Protein 9LPB (pdb70)

Secondary structure (DSSP, 8-state):
---S--TTEEEEEPPPSS--SPP--TTHHHHHHHHHHHHHHHSGGG-SSHHHHHHHHHT-HHHHHHHHSTTS-HHHHHHHHHHHHHHHHHHHHH--HHHHHH-HHHHHHHHHHHHHHHTT---GGGHHHHHHHHHHHHHHHTT--HHHHHHHHHHHHHHHHHHHHHHHHHTT-PPPPHHHHHHHHHHHT-HHHHHHHHHHHHT---HHHHHH-HHHHHHHHHHHHHHHHHHHHHHHHHHHTTT----HHHHHHHTT---HHHHHHHHHHHHHHHHHHHHHHHHHHHHSGGGG-HHHHHHHHHHHHHHHHHHHHHHH-HHHH-TT----S--SEEEEE-SS-EEE----GGG---

Solvent-accessible surface area: 15850 Å² total; per-residue (Å²): 110,111,62,2,24,86,88,39,28,40,9,37,4,24,56,1,57,145,3,23,130,13,128,104,17,125,10,2,87,136,3,85,153,52,1,66,95,39,1,82,77,36,0,90,83,17,11,83,72,105,70,63,1,54,43,9,24,128,42,7,2,5,25,31,0,0,21,0,5,3,41,7,64,50,108,66,0,37,21,0,0,32,1,15,7,5,45,17,0,28,52,79,44,31,38,72,90,62,124,13,15,164,55,106,111,18,25,128,102,23,72,91,70,25,51,62,8,47,43,110,156,14,118,49,134,12,104,54,10,5,75,3,13,23,80,3,31,156,63,0,109,118,54,6,56,84,64,0,11,88,50,0,52,64,35,14,110,70,50,21,54,3,45,60,43,20,26,83,27,51,68,100,48,100,34,6,58,37,110,56,0,28,163,14,25,58,44,7,31,5,4,4,4,10,8,9,0,2,2,2,1,41,46,23,53,0,33,148,17,26,106,181,30,34,61,0,123,81,0,26,36,7,0,3,25,0,4,0,1,0,16,0,9,15,0,2,12,25,47,10,54,131,104,10,19,8,0,0,0,0,0,0,55,45,47,77,65,48,129,19,16,70,0,0,55,96,0,34,88,35,0,27,28,43,18,64,64,0,34,39,2,57,150,128,10,48,95,42,138,13,15,79,80,81,39,2,114,38,3,0,39,4,0,37,14,0,0,2,0,4,0,13,7,0,1,51,3,13,86,17,2,6,158,63,34,132,32,85,101,29,104,38,2,7,3,15,5,44,66,101,101,15,59,14,20,108,110,57,126,214,36,29,102,166

Foldseek 3Di:
DPFLDDAFDKAWFDFQPPQPPFAFAPCLVVLLVVLLVVCVVQVVLQDDDPVRSVLLSQQPQLRLLRQLQNQFDSVLSSLVSNVSSLVSSCCVRQPDLVCCLQPVVSVVVSLVQVVCQLVLNDDDPCNSSNVVVVVSVVVNCVLQDPLLVVQLNVLVVLLVVLVVVLSVCSSVPDQDAQVVLCVSLLRNVSCSNVLSSSCSRNSHDCNVVVVVDVLLVVLLVLLSVLLSLLLLLQQVLVCSLVVRRSGQLSNCCVVVPDDNNRSSVVSSVVSSVSVVVNVVSVVVCCPDPCVVPPSVVVSSVSSSSNSSSSNNSSQAGCSRAARPDGHPPQSITMWRRHSGGIDRDNHDPVPPVD

Structure (mmCIF, N/CA/C/O backbone):
data_9LPB
#
_entry.id   9LPB
#
_cell.length_a   83.815
_cell.length_b   83.815
_cell.length_c   163.673
_cell.angle_alpha   90.00
_cell.angle_beta   90.00
_cell.angle_gamma   90.00
#
_symmetry.space_group_name_H-M   'P 43 21 2'
#
loop_
_entity.id
_entity.type
_entity.pdbx_description
1 polymer 'Terpene synthase'
2 water water
#
loop_
_atom_site.group_PDB
_atom_site.id
_atom_site.type_symbol
_atom_site.label_atom_id
_atom_site.label_alt_id
_atom_site.label_comp_id
_atom_site.label_asym_id
_atom_site.label_entity_id
_atom_site.label_seq_id
_atom_site.pdbx_PDB_ins_code
_atom_site.Cartn_x
_atom_site.Cartn_y
_atom_site.Cartn_z
_atom_site.occupancy
_atom_site.B_iso_or_equiv
_atom_site.auth_seq_id
_atom_site.auth_comp_id
_atom_site.auth_asym_id
_atom_site.auth_atom_id
_atom_site.pdbx_PDB_model_num
ATOM 1 N N . ILE A 1 16 ? -33.405 -20.015 -31.428 1.00 109.45 10 ILE A N 1
ATOM 2 C CA . ILE A 1 16 ? -32.841 -19.934 -30.086 1.00 109.87 10 ILE A CA 1
ATOM 3 C C . ILE A 1 16 ? -32.913 -18.499 -29.555 1.00 112.90 10 ILE A C 1
ATOM 4 O O . ILE A 1 16 ? -32.049 -17.681 -29.902 1.00 106.47 10 ILE A O 1
ATOM 9 N N . PRO A 1 17 ? -33.935 -18.184 -28.741 1.00 116.24 11 PRO A N 1
ATOM 10 C CA . PRO A 1 17 ? -33.915 -16.918 -27.991 1.00 105.80 11 PRO A CA 1
ATOM 11 C C . PRO A 1 17 ? -32.652 -16.820 -27.146 1.00 98.74 11 PRO A C 1
ATOM 12 O O . PRO A 1 17 ? -32.119 -17.824 -26.666 1.00 99.27 11 PRO A O 1
ATOM 16 N N . ALA A 1 18 ? -32.162 -15.596 -26.982 1.00 93.85 12 ALA A N 1
ATOM 17 C CA . ALA A 1 18 ? -30.860 -15.402 -26.362 1.00 82.15 12 ALA A CA 1
ATOM 18 C C . ALA A 1 18 ? -30.877 -15.858 -24.907 1.00 78.47 12 ALA A C 1
ATOM 19 O O . ALA A 1 18 ? -31.844 -15.625 -24.174 1.00 77.73 12 ALA A O 1
ATOM 21 N N . ALA A 1 19 ? -29.800 -16.535 -24.501 1.00 69.02 13 ALA A N 1
ATOM 22 C CA . ALA A 1 19 ? -29.628 -16.871 -23.092 1.00 65.59 13 ALA A CA 1
ATOM 23 C C . ALA A 1 19 ? -29.294 -15.635 -22.260 1.00 55.59 13 ALA A C 1
ATOM 24 O O . ALA A 1 19 ? -29.589 -15.603 -21.057 1.00 53.92 13 ALA A O 1
ATOM 26 N N . TYR A 1 20 ? -28.685 -14.618 -22.876 1.00 49.70 14 TYR A N 1
ATOM 27 C CA . TYR A 1 20 ? -28.443 -13.325 -22.246 1.00 46.68 14 TYR A CA 1
ATOM 28 C C . TYR A 1 20 ? -28.283 -12.263 -23.325 1.00 45.31 14 TYR A C 1
ATOM 29 O O . TYR A 1 20 ? -28.086 -12.567 -24.504 1.00 53.28 14 TYR A O 1
ATOM 38 N N . THR A 1 21 ? -28.340 -11.007 -22.879 1.00 49.92 15 THR A N 1
ATOM 39 C CA . THR A 1 21 ? -28.210 -9.789 -23.661 1.00 48.49 15 THR A CA 1
ATOM 40 C C . THR A 1 21 ? -26.991 -9.024 -23.187 1.00 53.34 15 THR A C 1
ATOM 41 O O . THR A 1 21 ? -26.788 -8.902 -21.971 1.00 52.99 15 THR A O 1
ATOM 45 N N . PRO A 1 22 ? -26.158 -8.513 -24.099 1.00 52.09 16 PRO A N 1
ATOM 46 C CA . PRO A 1 22 ? -24.949 -7.788 -23.686 1.00 44.21 16 PRO A CA 1
ATOM 47 C C . PRO A 1 22 ? -25.266 -6.683 -22.691 1.00 52.30 16 PRO A C 1
ATOM 48 O O . PRO A 1 22 ? -26.182 -5.884 -22.892 1.00 55.85 16 PRO A O 1
ATOM 52 N N . GLY A 1 23 ? -24.487 -6.628 -21.612 1.00 40.88 17 GLY A N 1
ATOM 53 C CA . GLY A 1 23 ? -24.762 -5.728 -20.520 1.00 41.91 17 GLY A CA 1
ATOM 54 C C . GLY A 1 23 ? -25.643 -6.307 -19.424 1.00 35.67 17 GLY A C 1
ATOM 55 O O . GLY A 1 23 ? -25.855 -5.632 -18.419 1.00 42.95 17 GLY A O 1
ATOM 56 N N . SER A 1 24 ? -26.176 -7.517 -19.600 1.00 43.52 18 SER A N 1
ATOM 57 C CA . SER A 1 24 ? -26.890 -8.179 -18.514 1.00 46.35 18 SER A CA 1
ATOM 58 C C . SER A 1 24 ? -25.981 -8.273 -17.294 1.00 48.02 18 SER A C 1
ATOM 59 O O . SER A 1 24 ? -24.755 -8.345 -17.419 1.00 40.72 18 SER A O 1
ATOM 62 N N . THR A 1 25 ? -26.580 -8.262 -16.106 1.00 40.82 19 THR A N 1
ATOM 63 C CA . THR A 1 25 ? -25.835 -8.445 -14.871 1.00 40.15 19 THR A CA 1
ATOM 64 C C . THR A 1 25 ? -26.477 -9.536 -14.021 1.00 41.38 19 THR A C 1
ATOM 65 O O . THR A 1 25 ? -27.649 -9.889 -14.189 1.00 35.97 19 THR A O 1
ATOM 69 N N . PHE A 1 26 ? -25.667 -10.084 -13.120 1.00 37.51 20 PHE A N 1
ATOM 70 C CA . PHE A 1 26 ? -26.136 -11.004 -12.087 1.00 35.22 20 PHE A CA 1
ATOM 71 C C . PHE A 1 26 ? -25.091 -11.033 -10.988 1.00 32.68 20 PHE A C 1
ATOM 72 O O . PHE A 1 26 ? -23.920 -10.694 -11.202 1.00 33.11 20 PHE A O 1
ATOM 80 N N . TYR A 1 27 ? -25.523 -11.443 -9.802 1.00 29.19 21 TYR A N 1
ATOM 81 C CA . TYR A 1 27 ? -24.606 -11.595 -8.685 1.00 29.88 21 TYR A CA 1
ATOM 82 C C . TYR A 1 27 ? -23.966 -12.979 -8.762 1.00 31.75 21 TYR A C 1
ATOM 83 O O . TYR A 1 27 ? -24.671 -13.997 -8.744 1.00 28.09 21 TYR A O 1
ATOM 92 N N . LEU A 1 28 ? -22.636 -13.023 -8.862 1.00 27.61 22 LEU A N 1
ATOM 93 C CA . LEU A 1 28 ? -21.928 -14.302 -8.757 1.00 28.87 22 LEU A CA 1
ATOM 94 C C . LEU A 1 28 ? -21.530 -14.564 -7.311 1.00 30.08 22 LEU A C 1
ATOM 95 O O . LEU A 1 28 ? -20.783 -13.761 -6.734 1.00 28.55 22 LEU A O 1
ATOM 100 N N . PRO A 1 29 ? -21.987 -15.665 -6.679 1.00 29.63 23 PRO A N 1
ATOM 101 C CA . PRO A 1 29 ? -21.531 -15.969 -5.316 1.00 28.06 23 PRO A CA 1
ATOM 102 C C . PRO A 1 29 ? -20.237 -16.785 -5.395 1.00 27.71 23 PRO A C 1
ATOM 103 O O . PRO A 1 29 ? -19.956 -17.429 -6.403 1.00 29.87 23 PRO A O 1
ATOM 107 N N . GLU A 1 30 ? -19.445 -16.715 -4.322 1.00 28.73 24 GLU A N 1
ATOM 108 C CA . GLU A 1 30 ? -18.232 -17.532 -4.225 1.00 27.83 24 GLU A CA 1
ATOM 109 C C . GLU A 1 30 ? -18.590 -18.874 -3.592 1.00 28.39 24 GLU A C 1
ATOM 110 O O . GLU A 1 30 ? -19.136 -18.923 -2.477 1.00 30.44 24 GLU A O 1
ATOM 116 N N . PHE A 1 31 ? -18.314 -19.960 -4.311 1.00 27.86 25 PHE A N 1
ATOM 117 C CA . PHE A 1 31 ? -18.448 -21.282 -3.713 1.00 25.69 25 PHE A CA 1
ATOM 118 C C . PHE A 1 31 ? -17.553 -21.394 -2.497 1.00 28.27 25 PHE A C 1
ATOM 119 O O . PHE A 1 31 ? -16.345 -21.112 -2.591 1.00 30.64 25 PHE A O 1
ATOM 127 N N . PRO A 1 32 ? -18.051 -21.874 -1.363 1.00 28.05 26 PRO A N 1
ATOM 128 C CA . PRO A 1 32 ? -17.205 -22.014 -0.178 1.00 26.48 26 PRO A CA 1
ATOM 129 C C . PRO A 1 32 ? -16.232 -23.185 -0.290 1.00 29.25 26 PRO A C 1
ATOM 130 O O . PRO A 1 32 ? -16.350 -24.043 -1.175 1.00 28.13 26 PRO A O 1
ATOM 134 N N . TYR A 1 33 ? -15.220 -23.143 0.600 1.00 26.48 27 TYR A N 1
ATOM 135 C CA . TYR A 1 33 ? -14.164 -24.141 0.798 1.00 30.46 27 TYR A CA 1
ATOM 136 C C . TYR A 1 33 ? -13.089 -24.144 -0.290 1.00 27.13 27 TYR A C 1
ATOM 137 O O . TYR A 1 33 ? -11.913 -24.377 0.013 1.00 27.05 27 TYR A O 1
ATOM 146 N N . LEU A 1 34 ? -13.485 -23.954 -1.563 1.00 26.94 28 LEU A N 1
ATOM 147 C CA . LEU A 1 34 ? -12.632 -24.385 -2.667 1.00 27.19 28 LEU A CA 1
ATOM 148 C C . LEU A 1 34 ? -11.438 -23.453 -2.868 1.00 30.00 28 LEU A C 1
ATOM 149 O O . LEU A 1 34 ? -10.361 -23.897 -3.297 1.00 29.60 28 LEU A O 1
ATOM 154 N N . LEU A 1 35 ? -11.595 -22.173 -2.548 1.00 29.81 29 LEU A N 1
ATOM 155 C CA . LEU A 1 35 ? -10.575 -21.186 -2.896 1.00 27.30 29 LEU A CA 1
ATOM 156 C C . LEU A 1 35 ? -9.902 -20.625 -1.631 1.00 28.45 29 LEU A C 1
ATOM 157 O O . LEU A 1 35 ? -10.496 -20.620 -0.559 1.00 29.32 29 LEU A O 1
ATOM 162 N N . PRO A 1 36 ? -8.629 -20.196 -1.720 1.00 31.87 30 PRO A N 1
ATOM 163 C CA . PRO A 1 36 ? -7.740 -20.280 -2.877 1.00 28.84 30 PRO A CA 1
ATOM 164 C C . PRO A 1 36 ? -7.339 -2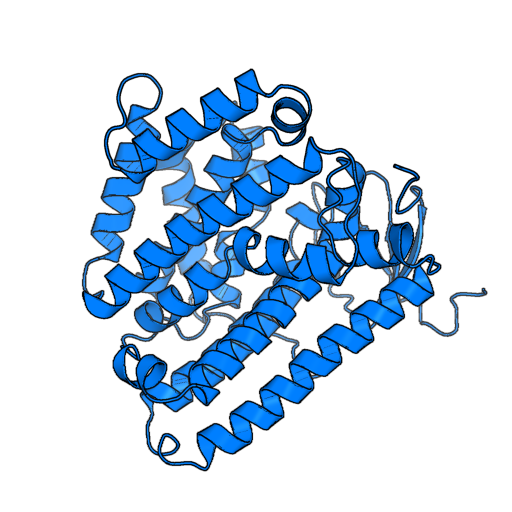1.745 -3.183 1.00 27.95 30 PRO A C 1
ATOM 165 O O . PRO A 1 36 ? -6.941 -22.475 -2.285 1.00 34.46 30 PRO A O 1
ATOM 169 N N . ALA A 1 37 ? -7.394 -22.166 -4.445 1.00 29.27 31 ALA A N 1
ATOM 170 C CA . ALA A 1 37 ? -7.096 -23.553 -4.797 1.00 27.89 31 ALA A CA 1
ATOM 171 C C . ALA A 1 37 ? -5.607 -23.838 -4.674 1.00 31.57 31 ALA A C 1
ATOM 172 O O . ALA A 1 37 ? -4.762 -22.972 -4.925 1.00 28.28 31 ALA A O 1
ATOM 174 N N . ARG A 1 38 ? -5.287 -25.075 -4.304 1.00 26.77 32 ARG A N 1
ATOM 175 C CA . ARG A 1 38 ? -3.891 -25.495 -4.275 1.00 30.62 32 ARG A CA 1
ATOM 176 C C . ARG A 1 38 ? -3.309 -25.553 -5.691 1.00 31.68 32 ARG A C 1
ATOM 177 O O . ARG A 1 38 ? -3.936 -26.069 -6.620 1.00 29.63 32 ARG A O 1
ATOM 185 N N . ARG A 1 39 ? -2.091 -25.036 -5.850 1.00 30.01 33 ARG A N 1
ATOM 186 C CA . ARG A 1 39 ? -1.407 -25.076 -7.168 1.00 35.61 33 ARG A CA 1
ATOM 187 C C . ARG A 1 39 ? -0.078 -25.833 -7.062 1.00 30.05 33 ARG A C 1
ATOM 188 O O . ARG A 1 39 ? 0.540 -25.797 -6.003 1.00 32.14 33 ARG A O 1
ATOM 196 N N . HIS A 1 40 ? 0.342 -26.460 -8.157 1.00 30.54 34 HIS A N 1
ATOM 197 C CA . HIS A 1 40 ? 1.631 -27.190 -8.147 1.00 31.86 34 HIS A CA 1
ATOM 198 C C . HIS A 1 40 ? 2.748 -26.208 -7.804 1.00 31.19 34 HIS A C 1
ATOM 199 O O . HIS A 1 40 ? 2.852 -25.136 -8.396 1.00 30.35 34 HIS A O 1
ATOM 206 N N . PRO A 1 41 ? 3.605 -26.568 -6.835 1.00 32.11 35 PRO A N 1
ATOM 207 C CA . PRO A 1 41 ? 4.682 -25.677 -6.414 1.00 32.92 35 PRO A CA 1
ATOM 208 C C . PRO A 1 41 ? 5.637 -25.300 -7.556 1.00 37.29 35 PRO A C 1
ATOM 209 O O . PRO A 1 41 ? 6.236 -24.263 -7.474 1.00 35.77 35 PRO A O 1
ATOM 213 N N . ALA A 1 42 ? 5.738 -26.141 -8.583 1.00 34.19 36 ALA A N 1
ATOM 214 C CA . ALA A 1 42 ? 6.658 -25.875 -9.682 1.00 35.85 36 ALA A CA 1
ATOM 215 C C . ALA A 1 42 ? 5.943 -25.326 -10.909 1.00 34.80 36 ALA A C 1
ATOM 216 O O . ALA A 1 42 ? 6.483 -25.408 -12.016 1.00 36.54 36 ALA A O 1
ATOM 218 N N . SER A 1 43 ? 4.739 -24.797 -10.719 1.00 33.53 37 SER A N 1
ATOM 219 C CA . SER A 1 43 ? 3.909 -24.309 -11.847 1.00 34.29 37 SER A CA 1
ATOM 220 C C . SER A 1 43 ? 4.678 -23.370 -12.776 1.00 32.86 37 SER A C 1
ATOM 221 O O . SER A 1 43 ? 4.610 -23.573 -13.980 1.00 35.50 37 SER A O 1
ATOM 224 N N . ASP A 1 44 ? 5.378 -22.385 -12.229 1.00 34.89 38 ASP A N 1
ATOM 225 C CA . ASP A 1 44 ? 6.001 -21.386 -13.093 1.00 34.78 38 ASP A CA 1
ATOM 226 C C . ASP A 1 44 ? 7.034 -22.035 -13.994 1.00 38.57 38 ASP A C 1
ATOM 227 O O . ASP A 1 44 ? 7.085 -21.756 -15.197 1.00 39.54 38 ASP A O 1
ATOM 232 N N . ARG A 1 45 ? 7.852 -22.914 -13.416 1.00 37.29 39 ARG A N 1
ATOM 233 C CA . ARG A 1 45 ? 8.885 -23.651 -14.139 1.00 40.82 39 ARG A CA 1
ATOM 234 C C . ARG A 1 45 ? 8.273 -24.584 -15.179 1.00 39.55 39 ARG A C 1
ATOM 235 O O . ARG A 1 45 ? 8.751 -24.675 -16.318 1.00 35.80 39 ARG A O 1
ATOM 243 N N . ILE A 1 46 ? 7.219 -25.305 -14.788 1.00 35.97 40 ILE A N 1
ATOM 244 C CA . ILE A 1 46 ? 6.522 -26.206 -15.701 1.00 37.90 40 ILE A CA 1
ATOM 245 C C . ILE A 1 46 ? 5.936 -25.438 -16.877 1.00 33.88 40 ILE A C 1
ATOM 246 O O . ILE A 1 46 ? 6.045 -25.868 -18.033 1.00 36.12 40 ILE A O 1
ATOM 251 N N . ARG A 1 47 ? 5.286 -24.320 -16.598 1.00 31.13 41 ARG A N 1
ATOM 252 C CA . ARG A 1 47 ? 4.584 -23.578 -17.673 1.00 36.13 41 ARG A CA 1
ATOM 253 C C . ARG A 1 47 ? 5.597 -22.981 -18.654 1.00 39.90 41 ARG A C 1
ATOM 254 O O . ARG A 1 47 ? 5.291 -22.921 -19.843 1.00 34.15 41 ARG A O 1
ATOM 262 N N . ARG A 1 48 ? 6.767 -22.589 -18.158 1.00 38.96 42 ARG A N 1
ATOM 263 C CA . ARG A 1 48 ? 7.781 -22.070 -19.075 1.00 38.72 42 ARG A CA 1
ATOM 264 C C . ARG A 1 48 ? 8.215 -23.134 -20.072 1.00 34.95 42 ARG A C 1
ATOM 265 O O . ARG A 1 48 ? 8.224 -22.889 -21.285 1.00 41.19 42 ARG A O 1
ATOM 273 N N . SER A 1 49 ? 8.562 -24.336 -19.586 1.00 39.28 43 SER A N 1
ATOM 274 C CA . SER A 1 49 ? 8.912 -25.421 -20.498 1.00 42.67 43 SER A CA 1
ATOM 275 C C . SER A 1 49 ? 7.758 -25.775 -21.416 1.00 46.51 43 SER A C 1
ATOM 276 O O . SER A 1 49 ? 7.969 -26.041 -22.604 1.00 35.37 43 SER A O 1
ATOM 279 N N . CYS A 1 50 ? 6.527 -25.789 -20.891 1.00 40.72 44 CYS A N 1
ATOM 280 C CA . CYS A 1 50 ? 5.384 -26.105 -21.738 1.00 32.90 44 CYS A CA 1
ATOM 281 C C . CYS A 1 50 ? 5.267 -25.102 -22.874 1.00 36.87 44 CYS A C 1
ATOM 282 O O . CYS A 1 50 ? 5.170 -25.479 -24.050 1.00 37.07 44 CYS A O 1
ATOM 285 N N . GLU A 1 51 ? 5.311 -23.818 -22.538 1.00 37.41 45 GLU A N 1
ATOM 286 C CA . GLU A 1 51 ? 5.172 -22.764 -23.573 1.00 39.85 45 GLU A CA 1
ATOM 287 C C . GLU A 1 51 ? 6.251 -22.955 -24.644 1.00 45.24 45 GLU A C 1
ATOM 288 O O . GLU A 1 51 ? 5.924 -22.929 -25.832 1.00 39.49 45 GLU A O 1
ATOM 294 N N . THR A 1 52 ? 7.492 -23.154 -24.214 1.00 39.03 46 THR A N 1
ATOM 295 C CA . THR A 1 52 ? 8.549 -23.401 -25.196 1.00 44.43 46 THR A CA 1
ATOM 296 C C . THR A 1 52 ? 8.172 -24.547 -26.128 1.00 49.61 46 THR A C 1
ATOM 297 O O . THR A 1 52 ? 8.248 -24.419 -27.359 1.00 46.10 46 THR A O 1
ATOM 301 N N . TRP A 1 53 ? 7.738 -25.668 -25.551 1.00 43.53 47 TRP A N 1
ATOM 302 C CA . TRP A 1 53 ? 7.324 -26.821 -26.341 1.00 41.17 47 TRP A CA 1
ATOM 303 C C . TRP A 1 53 ? 6.187 -26.481 -27.297 1.00 45.53 47 TRP A C 1
ATOM 304 O O . TRP A 1 53 ? 6.182 -26.941 -28.447 1.00 43.53 47 TRP A O 1
ATOM 315 N N . VAL A 1 54 ? 5.199 -25.701 -26.839 1.00 38.63 48 VAL A N 1
ATOM 316 C CA . VAL A 1 54 ? 4.050 -25.395 -27.688 1.00 37.90 48 VAL A CA 1
ATOM 317 C C . VAL A 1 54 ? 4.480 -24.565 -28.892 1.00 41.12 48 VAL A C 1
ATOM 318 O O . VAL A 1 54 ? 4.086 -24.837 -30.034 1.00 40.99 48 VAL A O 1
ATOM 322 N N . ARG A 1 55 ? 5.273 -23.522 -28.650 1.00 40.95 49 ARG A N 1
ATOM 323 C CA . ARG A 1 55 ? 5.708 -22.656 -29.743 1.00 48.95 49 ARG A CA 1
ATOM 324 C C . ARG A 1 55 ? 6.607 -23.386 -30.735 1.00 51.29 49 ARG A C 1
ATOM 325 O O . ARG A 1 55 ? 6.691 -22.986 -31.900 1.00 51.56 49 ARG A O 1
ATOM 333 N N . ALA A 1 56 ? 7.273 -24.451 -30.296 1.00 46.03 50 ALA A N 1
ATOM 334 C CA . ALA A 1 56 ? 8.162 -25.212 -31.166 1.00 52.78 50 ALA A CA 1
ATOM 335 C C . ALA A 1 56 ? 7.413 -26.262 -31.976 1.00 54.66 50 ALA A C 1
ATOM 336 O O . ALA A 1 56 ? 7.724 -26.485 -33.150 1.00 61.61 50 ALA A O 1
ATOM 338 N N . ASN A 1 57 ? 6.416 -26.911 -31.380 1.00 41.49 51 ASN A N 1
ATOM 339 C CA . ASN A 1 57 ? 5.783 -28.065 -31.993 1.00 46.93 51 ASN A CA 1
ATOM 340 C C . ASN A 1 57 ? 4.401 -27.814 -32.563 1.00 46.16 51 ASN A C 1
ATOM 341 O O . ASN A 1 57 ? 3.981 -28.567 -33.449 1.00 44.58 51 ASN A O 1
ATOM 346 N N . MET A 1 58 ? 3.683 -26.801 -32.085 1.00 43.80 52 MET A N 1
ATOM 347 C CA . MET A 1 58 ? 2.319 -26.566 -32.540 1.00 42.34 52 MET A CA 1
ATOM 348 C C . MET A 1 58 ? 2.222 -25.405 -33.510 1.00 42.64 52 MET A C 1
ATOM 349 O O . MET A 1 58 ? 1.117 -25.067 -33.934 1.00 42.28 52 MET A O 1
ATOM 354 N N . ARG A 1 59 ? 3.355 -24.801 -33.874 1.00 48.55 53 ARG A N 1
ATOM 355 C CA . ARG A 1 59 ? 3.356 -23.675 -34.806 1.00 55.86 53 ARG A CA 1
ATOM 356 C C . ARG A 1 59 ? 2.672 -24.026 -36.130 1.00 48.22 53 ARG A C 1
ATOM 357 O O . ARG A 1 59 ? 1.971 -23.188 -36.712 1.00 49.79 53 ARG A O 1
ATOM 365 N N . PHE A 1 60 ? 2.863 -25.257 -36.623 1.00 48.82 54 PHE A N 1
ATOM 366 C CA . PHE A 1 60 ? 2.233 -25.666 -37.879 1.00 42.29 54 PHE A CA 1
ATOM 367 C C . PHE A 1 60 ? 0.726 -25.450 -37.878 1.00 48.22 54 PHE A C 1
ATOM 368 O O . PHE A 1 60 ? 0.133 -25.287 -38.949 1.00 47.90 54 PHE A O 1
ATOM 376 N N . ALA A 1 61 ? 0.087 -25.450 -36.698 1.00 41.85 55 ALA A N 1
ATOM 377 C CA . ALA A 1 61 ? -1.370 -25.406 -36.580 1.00 39.79 55 ALA A CA 1
ATOM 378 C C . ALA A 1 61 ? -1.945 -23.996 -36.480 1.00 44.19 55 ALA A C 1
ATOM 379 O O . ALA A 1 61 ? -3.168 -23.834 -36.592 1.00 49.77 55 ALA A O 1
ATOM 381 N N . MET A 1 62 ? -1.111 -22.977 -36.276 1.00 45.26 56 MET A N 1
ATOM 382 C CA . MET A 1 62 ? -1.576 -21.621 -36.025 1.00 50.98 56 MET A CA 1
ATOM 383 C C . MET A 1 62 ? -1.328 -20.745 -37.247 1.00 62.90 56 MET A C 1
ATOM 384 O O . MET A 1 62 ? -0.274 -20.839 -37.885 1.00 55.66 56 MET A O 1
ATOM 389 N N . ALA A 1 63 ? -2.304 -19.884 -37.559 1.00 63.77 57 ALA A N 1
ATOM 390 C CA . ALA A 1 63 ? -2.167 -18.974 -38.698 1.00 74.54 57 ALA A CA 1
ATOM 391 C C . ALA A 1 63 ? -0.938 -18.074 -38.551 1.00 65.84 57 ALA A C 1
ATOM 392 O O . ALA A 1 63 ? -0.037 -18.070 -39.399 1.00 73.79 57 ALA A O 1
ATOM 394 N N . ASP A 1 64 ? -0.883 -17.305 -37.472 1.00 59.02 58 ASP A N 1
ATOM 395 C CA . ASP A 1 64 ? 0.150 -16.299 -37.299 1.00 62.17 58 ASP A CA 1
ATOM 396 C C . ASP A 1 64 ? 0.589 -16.247 -35.845 1.00 61.63 58 ASP A C 1
ATOM 397 O O . ASP A 1 64 ? -0.006 -16.881 -34.961 1.00 50.49 58 ASP A O 1
ATOM 402 N N . GLN A 1 65 ? 1.650 -15.468 -35.618 1.00 57.36 59 GLN A N 1
ATOM 403 C CA . GLN A 1 65 ? 2.196 -15.277 -34.279 1.00 64.32 59 GLN A CA 1
ATOM 404 C C . GLN A 1 65 ? 1.141 -14.785 -33.290 1.00 54.26 59 GLN A C 1
ATOM 405 O O . GLN A 1 65 ? 1.142 -15.188 -32.119 1.00 48.62 59 GLN A O 1
ATOM 411 N N . ALA A 1 66 ? 0.252 -13.890 -33.733 1.00 48.09 60 ALA A N 1
ATOM 412 C CA . ALA A 1 66 ? -0.715 -13.284 -32.820 1.00 51.67 60 ALA A CA 1
ATOM 413 C C . ALA A 1 66 ? -1.694 -14.321 -32.283 1.00 56.78 60 ALA A C 1
ATOM 414 O O . ALA A 1 66 ? -2.062 -14.292 -31.101 1.00 48.26 60 ALA A O 1
ATOM 416 N N . GLU A 1 67 ? -2.149 -15.227 -33.153 1.00 52.35 61 GLU A N 1
ATOM 417 C CA . GLU A 1 67 ? -3.059 -16.287 -32.733 1.00 48.34 61 GLU A CA 1
ATOM 418 C C . GLU A 1 67 ? -2.376 -17.240 -31.755 1.00 45.40 61 GLU A C 1
ATOM 419 O O . GLU A 1 67 ? -2.970 -17.646 -30.750 1.00 43.42 61 GLU A O 1
ATOM 425 N N . MET A 1 68 ? -1.124 -17.600 -32.031 1.00 40.90 62 MET A N 1
ATOM 426 C CA . MET A 1 68 ? -0.356 -18.436 -31.115 1.00 43.79 62 MET A CA 1
ATOM 427 C C . MET A 1 68 ? -0.255 -17.786 -29.735 1.00 43.98 62 MET A C 1
ATOM 428 O O . MET A 1 68 ? -0.470 -18.443 -28.707 1.00 40.71 62 MET A O 1
ATOM 433 N N . ASP A 1 69 ? 0.080 -16.488 -29.692 1.00 41.02 63 ASP A N 1
ATOM 434 C CA . ASP A 1 69 ? 0.198 -15.785 -28.414 1.00 44.28 63 ASP A CA 1
ATOM 435 C C . ASP A 1 69 ? -1.134 -15.746 -27.680 1.00 39.93 63 ASP A C 1
ATOM 436 O O . ASP A 1 69 ? -1.184 -15.935 -26.459 1.00 38.89 63 ASP A O 1
ATOM 441 N N . ALA A 1 70 ? -2.215 -15.456 -28.412 1.00 37.77 64 ALA A N 1
ATOM 442 C CA . ALA A 1 70 ? -3.535 -15.366 -27.806 1.00 37.57 64 ALA A CA 1
ATOM 443 C C . ALA A 1 70 ? -3.923 -16.692 -27.181 1.00 37.79 64 ALA A C 1
ATOM 444 O O . ALA A 1 70 ? -4.484 -16.726 -26.076 1.00 36.35 64 ALA A O 1
ATOM 446 N N . LEU A 1 71 ? -3.601 -17.798 -27.859 1.00 37.50 65 LEU A N 1
ATOM 447 C CA . LEU A 1 71 ? -3.955 -19.113 -27.333 1.00 38.07 65 LEU A CA 1
ATOM 448 C C . LEU A 1 71 ? -3.130 -19.433 -26.094 1.00 42.56 65 LEU A C 1
ATOM 449 O O . LEU A 1 71 ? -3.672 -19.898 -25.078 1.00 32.39 65 LEU A O 1
ATOM 454 N N . ILE A 1 72 ? -1.824 -19.191 -26.148 1.00 35.41 66 ILE A N 1
ATOM 455 C CA . ILE A 1 72 ? -0.982 -19.426 -24.941 1.00 38.62 66 ILE A CA 1
ATOM 456 C C . ILE A 1 72 ? -1.497 -18.548 -23.793 1.00 32.44 66 ILE A C 1
ATOM 457 O O . ILE A 1 72 ? -1.498 -19.018 -22.654 1.00 33.01 66 ILE A O 1
ATOM 462 N N . GLU A 1 73 ? -1.965 -17.341 -24.107 1.00 38.15 67 GLU A N 1
ATOM 463 C CA . GLU A 1 73 ? -2.413 -16.423 -23.060 1.00 37.42 67 GLU A CA 1
ATOM 464 C C . GLU A 1 73 ? -3.630 -16.960 -22.304 1.00 40.95 67 GLU A C 1
ATOM 465 O O . GLU A 1 73 ? -3.852 -16.557 -21.159 1.00 40.82 67 GLU A O 1
ATOM 471 N N . GLU A 1 74 ? -4.425 -17.861 -22.913 1.00 34.44 68 GLU A N 1
ATOM 472 C CA . GLU A 1 74 ? -5.574 -18.430 -22.201 1.00 36.10 68 GLU A CA 1
ATOM 473 C C . GLU A 1 74 ? -5.159 -19.299 -21.011 1.00 31.87 68 GLU A C 1
ATOM 474 O O . GLU A 1 74 ? -5.977 -19.539 -20.112 1.00 32.34 68 GLU A O 1
ATOM 480 N N . GLY A 1 75 ? -3.942 -19.831 -21.012 1.00 32.69 69 GLY A N 1
ATOM 481 C CA . GLY A 1 75 ? -3.428 -20.576 -19.873 1.00 35.12 69 GLY A CA 1
ATOM 482 C C . GLY A 1 75 ? -3.924 -22.004 -19.690 1.00 37.18 69 GLY A C 1
ATOM 483 O O . GLY A 1 75 ? -4.148 -22.434 -18.549 1.00 31.34 69 GLY A O 1
ATOM 484 N N . ALA A 1 76 ? -4.065 -22.775 -20.771 1.00 33.82 70 ALA A N 1
ATOM 485 C CA . ALA A 1 76 ? -4.524 -24.156 -20.610 1.00 31.79 70 ALA A CA 1
ATOM 486 C C . ALA A 1 76 ? -3.586 -24.951 -19.700 1.00 33.27 70 ALA A C 1
ATOM 487 O O . ALA A 1 76 ? -4.043 -25.732 -18.859 1.00 32.55 70 ALA A O 1
ATOM 489 N N . ALA A 1 77 ? -2.264 -24.752 -19.840 1.00 30.81 71 ALA A N 1
ATOM 490 C CA . ALA A 1 77 ? -1.313 -25.432 -18.976 1.00 29.74 71 ALA A CA 1
ATOM 491 C C . ALA A 1 77 ? -1.489 -25.041 -17.510 1.00 31.79 71 ALA A C 1
ATOM 492 O O . ALA A 1 77 ? -1.251 -25.868 -16.616 1.00 28.26 71 ALA A O 1
ATOM 494 N N . LEU A 1 78 ? -1.915 -23.796 -17.243 1.00 28.71 72 LEU A N 1
ATOM 495 C CA . LEU A 1 78 ? -2.198 -23.380 -15.868 1.00 27.97 72 LEU A CA 1
ATOM 496 C C . LEU A 1 78 ? -3.405 -24.128 -15.292 1.00 34.89 72 LEU A C 1
ATOM 497 O O . LEU A 1 78 ? -3.417 -24.483 -14.102 1.00 29.20 72 LEU A O 1
ATOM 502 N N . TRP A 1 79 ? -4.444 -24.347 -16.108 1.00 28.12 73 TRP A N 1
ATOM 503 C CA . TRP A 1 79 ? -5.529 -25.229 -15.677 1.00 26.59 73 TRP A CA 1
ATOM 504 C C . TRP A 1 79 ? -4.963 -26.541 -15.168 1.00 26.37 73 TRP A C 1
ATOM 505 O O . TRP A 1 79 ? -5.317 -27.004 -14.078 1.00 28.96 73 TRP A O 1
ATOM 516 N N . THR A 1 80 ? -4.087 -27.165 -15.961 1.00 27.48 74 THR A N 1
ATOM 517 C CA . THR A 1 80 ? -3.571 -28.472 -15.577 1.00 32.47 74 THR A CA 1
ATOM 518 C C . THR A 1 80 ? -2.802 -28.392 -14.255 1.00 28.75 74 THR A C 1
ATOM 519 O O . THR A 1 80 ? -2.932 -29.274 -13.402 1.00 29.80 74 THR A O 1
ATOM 523 N N . CYS A 1 81 ? -1.999 -27.334 -14.067 1.00 30.25 75 CYS A N 1
ATOM 524 C CA . CYS A 1 81 ? -1.256 -27.161 -12.807 1.00 32.10 75 CYS A CA 1
ATOM 525 C C . CYS A 1 81 ? -2.164 -26.890 -11.615 1.00 30.22 75 CYS A C 1
ATOM 526 O O . CYS A 1 81 ? -1.782 -27.199 -10.479 1.00 30.74 75 CYS A O 1
ATOM 529 N N . TYR A 1 82 ? -3.351 -26.300 -11.837 1.00 29.59 76 TYR A N 1
ATOM 530 C CA . TYR A 1 82 ? -4.306 -26.123 -10.735 1.00 28.58 76 TYR A CA 1
ATOM 531 C C . TYR A 1 82 ? -5.106 -27.398 -10.472 1.00 28.12 76 TYR A C 1
ATOM 532 O O . TYR A 1 82 ? -5.457 -27.696 -9.317 1.00 28.34 76 TYR A O 1
ATOM 541 N N . VAL A 1 83 ? -5.402 -28.156 -11.532 1.00 26.92 77 VAL A N 1
ATOM 542 C CA . VAL A 1 83 ? -6.243 -29.332 -11.378 1.00 27.50 77 VAL A CA 1
ATOM 543 C C . VAL A 1 83 ? -5.446 -30.544 -10.860 1.00 25.61 77 VAL A C 1
ATOM 544 O O . VAL A 1 83 ? -6.012 -31.432 -10.189 1.00 30.90 77 VAL A O 1
ATOM 548 N N . LEU A 1 84 ? -4.153 -30.624 -11.167 1.00 27.84 78 LEU A N 1
ATOM 549 C CA . LEU A 1 84 ? -3.347 -31.754 -10.690 1.00 27.57 78 LEU A CA 1
ATOM 550 C C . LEU A 1 84 ? -2.158 -31.257 -9.856 1.00 35.90 78 LEU A C 1
ATOM 551 O O . LEU A 1 84 ? -0.997 -31.581 -10.164 1.00 29.46 78 LEU A O 1
ATOM 556 N N . PRO A 1 85 ? -2.405 -30.486 -8.788 1.00 29.73 79 PRO A N 1
ATOM 557 C CA . PRO A 1 85 ? -1.293 -29.850 -8.058 1.00 29.59 79 PRO A CA 1
ATOM 558 C C . PRO A 1 85 ? -0.443 -30.799 -7.209 1.00 33.36 79 PRO A C 1
ATOM 559 O O . PRO A 1 85 ? 0.593 -30.347 -6.696 1.00 31.14 79 PRO A O 1
ATOM 563 N N . THR A 1 86 ? -0.821 -32.079 -7.030 1.00 27.67 80 THR A N 1
ATOM 564 C CA . THR A 1 86 ? 0.013 -33.011 -6.289 1.00 28.11 80 THR A CA 1
ATOM 565 C C . THR A 1 86 ? 0.672 -34.022 -7.221 1.00 33.64 80 THR A C 1
ATOM 566 O O . THR A 1 86 ? 1.286 -34.975 -6.740 1.00 33.33 80 THR A O 1
ATOM 570 N N . ALA A 1 87 ? 0.580 -33.817 -8.538 1.00 30.38 81 ALA A N 1
ATOM 571 C CA . ALA A 1 87 ? 1.245 -34.685 -9.512 1.00 30.11 81 ALA A CA 1
ATOM 572 C C . ALA A 1 87 ? 2.756 -34.529 -9.431 1.00 34.76 81 ALA A C 1
ATOM 573 O O . ALA A 1 87 ? 3.260 -33.479 -9.043 1.00 31.38 81 ALA A O 1
ATOM 575 N N . ASP A 1 88 ? 3.453 -35.553 -9.926 1.00 33.72 82 ASP A N 1
ATOM 576 C CA . ASP A 1 88 ? 4.920 -35.460 -10.085 1.00 37.46 82 ASP A CA 1
ATOM 577 C C . ASP A 1 88 ? 5.183 -34.375 -11.122 1.00 35.72 82 ASP A C 1
ATOM 578 O O . ASP A 1 88 ? 4.470 -34.343 -12.129 1.00 32.90 82 ASP A O 1
ATOM 583 N N . GLU A 1 89 ? 6.194 -33.552 -10.897 1.00 35.32 83 GLU A N 1
ATOM 584 C CA . GLU A 1 89 ? 6.443 -32.403 -11.776 1.00 30.36 83 GLU A CA 1
ATOM 585 C C . GLU A 1 89 ? 6.748 -32.818 -13.219 1.00 32.96 83 GLU A C 1
ATOM 586 O O . GLU A 1 89 ? 6.226 -32.220 -14.171 1.00 32.68 83 GLU A O 1
ATOM 592 N N . ASP A 1 90 ? 7.632 -33.805 -13.416 1.00 33.86 84 ASP A N 1
ATOM 593 C CA . ASP A 1 90 ? 7.964 -34.189 -14.792 1.00 33.29 84 ASP A CA 1
ATOM 594 C C . ASP A 1 90 ? 6.758 -34.780 -15.512 1.00 36.07 84 ASP A C 1
ATOM 595 O O . ASP A 1 90 ? 6.558 -34.537 -16.711 1.00 33.61 84 ASP A O 1
ATOM 600 N N . ARG A 1 91 ? 5.959 -35.587 -14.803 1.00 33.84 85 ARG A N 1
ATOM 601 C CA . ARG A 1 91 ? 4.744 -36.118 -15.404 1.00 34.04 85 ARG A CA 1
ATOM 602 C C . ARG A 1 91 ? 3.778 -34.990 -15.727 1.00 37.54 85 ARG A C 1
ATOM 603 O O . ARG A 1 91 ? 3.130 -34.999 -16.780 1.00 35.23 85 ARG A O 1
ATOM 611 N N . LEU A 1 92 ? 3.664 -34.012 -14.818 1.00 34.92 86 LEU A N 1
ATOM 612 C CA . LEU A 1 92 ? 2.718 -32.914 -15.026 1.00 34.71 86 LEU A CA 1
ATOM 613 C C . LEU A 1 92 ? 3.099 -32.076 -16.238 1.00 34.17 86 LEU A C 1
ATOM 614 O O . LEU A 1 92 ? 2.223 -31.591 -16.958 1.00 30.40 86 LEU A O 1
ATOM 619 N N . LEU A 1 93 ? 4.401 -31.878 -16.480 1.00 31.50 87 LEU A N 1
ATOM 620 C CA . LEU A 1 93 ? 4.806 -31.196 -17.706 1.00 33.78 87 LEU A CA 1
ATOM 621 C C . LEU A 1 93 ? 4.270 -31.916 -18.944 1.00 29.34 87 LEU A C 1
ATOM 622 O O . LEU A 1 93 ? 3.805 -31.271 -19.890 1.00 33.33 87 LEU A O 1
ATOM 627 N N . ASN A 1 94 ? 4.367 -33.254 -18.979 1.00 31.77 88 ASN A N 1
ATOM 628 C CA . ASN A 1 94 ? 3.789 -34.003 -20.105 1.00 32.63 88 ASN A CA 1
ATOM 629 C C . ASN A 1 94 ? 2.299 -33.720 -20.239 1.00 37.94 88 ASN A C 1
ATOM 630 O O . ASN A 1 94 ? 1.788 -33.517 -21.349 1.00 32.47 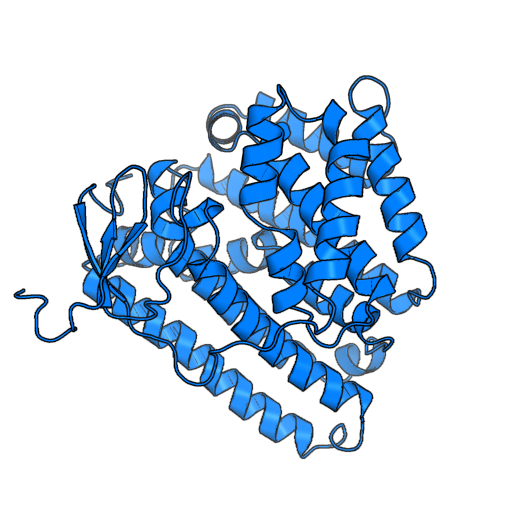88 ASN A O 1
ATOM 635 N N . LEU A 1 95 ? 1.588 -33.701 -19.106 1.00 31.42 89 LEU A N 1
ATOM 636 C CA . LEU A 1 95 ? 0.141 -33.503 -19.145 1.00 30.15 89 LEU A CA 1
ATOM 637 C C . LEU A 1 95 ? -0.204 -32.085 -19.588 1.00 31.68 89 LEU A C 1
ATOM 638 O O . LEU A 1 95 ? -1.193 -31.875 -20.311 1.00 33.12 89 LEU A O 1
ATOM 643 N N . CYS A 1 96 ? 0.574 -31.085 -19.143 1.00 31.93 90 CYS A N 1
ATOM 644 C CA . CYS A 1 96 ? 0.358 -29.725 -19.645 1.00 29.09 90 CYS A CA 1
ATOM 645 C C . CYS A 1 96 ? 0.497 -29.673 -21.151 1.00 30.55 90 CYS A C 1
ATOM 646 O O . CYS A 1 96 ? -0.303 -29.015 -21.839 1.00 30.76 90 CYS A O 1
ATOM 649 N N . ARG A 1 97 ? 1.536 -30.329 -21.696 1.00 29.34 91 ARG A N 1
ATOM 650 C CA . ARG A 1 97 ? 1.698 -30.275 -23.144 1.00 33.16 91 ARG A CA 1
ATOM 651 C C . ARG A 1 97 ? 0.537 -30.959 -23.854 1.00 34.65 91 ARG A C 1
ATOM 652 O O . ARG A 1 97 ? 0.105 -30.499 -24.916 1.00 35.15 91 ARG A O 1
ATOM 660 N N . TYR A 1 98 ? 0.010 -32.033 -23.273 1.00 32.54 92 TYR A N 1
ATOM 661 C CA . TYR A 1 98 ? -1.179 -32.676 -23.819 1.00 30.97 92 TYR A CA 1
ATOM 662 C C . TYR A 1 98 ? -2.380 -31.744 -23.768 1.00 35.82 92 TYR A C 1
ATOM 663 O O . TYR A 1 98 ? -3.160 -31.664 -24.731 1.00 32.05 92 TYR A O 1
ATOM 672 N N . THR A 1 99 ? -2.527 -31.001 -22.662 1.00 32.65 93 THR A N 1
ATOM 673 C CA . THR A 1 99 ? -3.663 -30.086 -22.541 1.00 33.82 93 THR A CA 1
ATOM 674 C C . THR A 1 99 ? -3.583 -29.004 -23.599 1.00 30.42 93 THR A C 1
ATOM 675 O O . THR A 1 99 ? -4.588 -28.666 -24.239 1.00 30.59 93 THR A O 1
ATOM 679 N N . GLU A 1 100 ? -2.392 -28.438 -23.798 1.00 29.55 94 GLU A N 1
ATOM 680 C CA . GLU A 1 100 ? -2.246 -27.426 -24.834 1.00 33.50 94 GLU A CA 1
ATOM 681 C C . GLU A 1 100 ? -2.493 -28.015 -26.223 1.00 36.76 94 GLU A C 1
ATOM 682 O O . GLU A 1 100 ? -3.117 -27.367 -27.074 1.00 31.53 94 GLU A O 1
ATOM 688 N N . TYR A 1 101 ? -2.007 -29.237 -26.468 1.00 33.39 95 TYR A N 1
ATOM 689 C CA . TYR A 1 101 ? -2.246 -29.889 -27.754 1.00 32.74 95 TYR A CA 1
ATOM 690 C C . TYR A 1 101 ? -3.742 -29.951 -28.057 1.00 32.81 95 TYR A C 1
ATOM 691 O O . TYR A 1 101 ? -4.185 -29.638 -29.179 1.00 34.39 95 TYR A O 1
ATOM 700 N N . LEU A 1 102 ? -4.542 -30.363 -27.069 1.00 33.53 96 LEU A N 1
ATOM 701 C CA . LEU A 1 102 ? -5.976 -30.476 -27.295 1.00 33.29 96 LEU A CA 1
ATOM 702 C C . LEU A 1 102 ? -6.604 -29.111 -27.532 1.00 37.33 96 LEU A C 1
ATOM 703 O O . LEU A 1 102 ? -7.520 -28.982 -28.347 1.00 31.38 96 LEU A O 1
ATOM 708 N N . SER A 1 103 ? -6.136 -28.077 -26.823 1.00 34.04 97 SER A N 1
ATOM 709 C CA . SER A 1 103 ? -6.678 -26.738 -27.079 1.00 33.57 97 SER A CA 1
ATOM 710 C C . SER A 1 103 ? -6.285 -26.238 -28.469 1.00 36.01 97 SER A C 1
ATOM 711 O O . SER A 1 103 ? -7.093 -25.597 -29.150 1.00 35.31 97 SER A O 1
ATOM 714 N N . VAL A 1 104 ? -5.032 -26.470 -28.890 1.00 32.14 98 VAL A N 1
ATOM 715 C CA . VAL A 1 104 ? -4.618 -26.064 -30.235 1.00 36.88 98 VAL A CA 1
ATOM 716 C C . VAL A 1 104 ? -5.433 -26.816 -31.288 1.00 39.00 98 VAL A C 1
ATOM 717 O O . VAL A 1 104 ? -5.857 -26.245 -32.298 1.00 36.38 98 VAL A O 1
ATOM 721 N N . PHE A 1 105 ? -5.655 -28.111 -31.068 1.00 31.82 99 PHE A N 1
ATOM 722 C CA . PHE A 1 105 ? -6.481 -28.885 -31.989 1.00 36.71 99 PHE A CA 1
ATOM 723 C C . PHE A 1 105 ? -7.886 -28.289 -32.089 1.00 38.28 99 PHE A C 1
ATOM 724 O O . PHE A 1 105 ? -8.417 -28.050 -33.193 1.00 38.62 99 PHE A O 1
ATOM 732 N N . ASP A 1 106 ? -8.495 -27.991 -30.952 1.00 37.98 100 ASP A N 1
ATOM 733 C CA . ASP A 1 106 ? -9.863 -27.415 -30.954 1.00 37.35 100 ASP A CA 1
ATOM 734 C C . ASP A 1 106 ? -9.877 -26.125 -31.768 1.00 39.77 100 ASP A C 1
ATOM 735 O O . ASP A 1 106 ? -10.758 -25.961 -32.612 1.00 39.72 100 ASP A O 1
ATOM 740 N N . ASN A 1 107 ? -8.907 -25.263 -31.523 1.00 37.66 101 ASN A N 1
ATOM 741 C CA . ASN A 1 107 ? -8.894 -23.937 -32.181 1.00 34.60 101 ASN A CA 1
ATOM 742 C C . ASN A 1 107 ? -8.635 -24.068 -33.679 1.00 40.90 101 ASN A C 1
ATOM 743 O O . ASN A 1 107 ? -9.301 -23.373 -34.445 1.00 42.30 101 ASN A O 1
ATOM 748 N N . ALA A 1 108 ? -7.722 -24.946 -34.075 1.00 36.52 102 ALA A N 1
ATOM 749 C CA . ALA A 1 108 ? -7.348 -24.974 -35.484 1.00 43.45 102 ALA A CA 1
ATOM 750 C C . ALA A 1 108 ? -8.264 -25.846 -36.326 1.00 49.01 102 ALA A C 1
ATOM 751 O O . ALA A 1 108 ? -8.506 -25.529 -37.496 1.00 46.69 102 ALA A O 1
ATOM 753 N N . MET A 1 109 ? -8.807 -26.915 -35.744 1.00 41.99 103 MET A N 1
ATOM 754 C CA . MET A 1 109 ? -9.487 -27.978 -36.475 1.00 41.91 103 MET A CA 1
ATOM 755 C C . MET A 1 109 ? -10.993 -27.982 -36.301 1.00 42.26 103 MET A C 1
ATOM 756 O O . MET A 1 109 ? -11.689 -28.503 -37.168 1.00 39.07 103 MET A O 1
ATOM 761 N N . VAL A 1 110 ? -11.491 -27.445 -35.192 1.00 36.49 104 VAL A N 1
ATOM 762 C CA . VAL A 1 110 ? -12.950 -27.553 -34.903 1.00 39.75 104 VAL A CA 1
ATOM 763 C C . VAL A 1 110 ? -13.658 -26.205 -35.071 1.00 58.06 104 VAL A C 1
ATOM 764 O O . VAL A 1 110 ? -13.385 -25.296 -34.284 1.00 48.39 104 VAL A O 1
ATOM 768 N N . ASP A 1 111 ? -14.533 -26.101 -36.073 1.00 55.50 105 ASP A N 1
ATOM 769 C CA . ASP A 1 111 ? -15.371 -24.889 -36.257 1.00 50.76 105 ASP A CA 1
ATOM 770 C C . ASP A 1 111 ? -16.789 -25.303 -35.886 1.00 56.39 105 ASP A C 1
ATOM 771 O O . ASP A 1 111 ? -17.514 -25.765 -36.775 1.00 58.22 105 ASP A O 1
ATOM 776 N N . ARG A 1 112 ? -17.147 -25.163 -34.615 1.00 59.45 106 ARG A N 1
ATOM 777 C CA . ARG A 1 112 ? -18.461 -25.633 -34.168 1.00 64.28 106 ARG A CA 1
ATOM 778 C C . ARG A 1 112 ? -19.590 -25.044 -35.004 1.00 71.85 106 ARG A C 1
ATOM 779 O O . ARG A 1 112 ? -20.616 -25.706 -35.225 1.00 61.63 106 ARG A O 1
ATOM 787 N N . THR A 1 113 ? -19.421 -23.805 -35.472 1.00 67.16 107 THR A N 1
ATOM 788 C CA . THR A 1 113 ? -20.451 -23.170 -36.285 1.00 77.31 107 THR A CA 1
ATOM 789 C C . THR A 1 113 ? -20.562 -23.839 -37.647 1.00 70.83 107 THR A C 1
ATOM 790 O O . THR A 1 113 ? -21.653 -24.258 -38.053 1.00 72.22 107 THR A O 1
ATOM 794 N N . LYS A 1 114 ? -19.438 -23.970 -38.354 1.00 56.28 108 LYS A N 1
ATOM 795 C CA . LYS A 1 114 ? -19.451 -24.590 -39.676 1.00 52.38 108 LYS A CA 1
ATOM 796 C C . LYS A 1 114 ? -20.011 -26.013 -39.631 1.00 68.45 108 LYS A C 1
ATOM 797 O O . LYS A 1 114 ? -20.808 -26.396 -40.497 1.00 67.19 108 LYS A O 1
ATOM 803 N N . ILE A 1 115 ? -19.626 -26.810 -38.622 1.00 57.31 109 ILE A N 1
ATOM 804 C CA . ILE A 1 115 ? -19.991 -28.231 -38.609 1.00 60.79 109 ILE A CA 1
ATOM 805 C C . ILE A 1 115 ? -21.364 -28.495 -38.000 1.00 69.39 109 ILE A C 1
ATOM 806 O O . ILE A 1 115 ? -21.878 -29.621 -38.118 1.00 57.92 109 ILE A O 1
ATOM 811 N N . GLY A 1 116 ? -21.973 -27.506 -37.342 1.00 74.61 110 GLY A N 1
ATOM 812 C CA . GLY A 1 116 ? -23.375 -27.635 -36.986 1.00 72.09 110 GLY A CA 1
ATOM 813 C C . GLY A 1 116 ? -24.298 -27.392 -38.165 1.00 71.01 110 GLY A C 1
ATOM 814 O O . GLY A 1 116 ? -25.346 -28.030 -38.276 1.00 72.46 110 GLY A O 1
ATOM 815 N N . LYS A 1 117 ? -23.918 -26.491 -39.070 1.00 67.13 111 LYS A N 1
ATOM 816 C CA . LYS A 1 117 ? -24.739 -26.146 -40.225 1.00 71.96 111 LYS A CA 1
ATOM 817 C C . LYS A 1 117 ? -24.431 -26.979 -41.470 1.00 74.56 111 LYS A C 1
ATOM 818 O O . LYS A 1 117 ? -25.186 -26.902 -42.446 1.00 75.19 111 LYS A O 1
ATOM 824 N N . ASP A 1 118 ? -23.350 -27.750 -41.479 1.00 69.03 112 ASP A N 1
ATOM 825 C CA . ASP A 1 118 ? -22.861 -28.404 -42.694 1.00 60.98 112 ASP A CA 1
ATOM 826 C C . ASP A 1 118 ? -22.432 -29.831 -42.359 1.00 57.46 112 ASP A C 1
ATOM 827 O O . ASP A 1 118 ? -21.308 -30.054 -41.883 1.00 52.84 112 ASP A O 1
ATOM 832 N N . PRO A 1 119 ? -23.291 -30.818 -42.628 1.00 64.88 113 PRO A N 1
ATOM 833 C CA . PRO A 1 119 ? -22.946 -32.213 -42.279 1.00 63.18 113 PRO A CA 1
ATOM 834 C C . PRO A 1 119 ? -21.735 -32.758 -43.023 1.00 49.49 113 PRO A C 1
ATOM 835 O O . PRO A 1 119 ? -21.035 -33.627 -42.486 1.00 50.35 113 PRO A O 1
ATOM 839 N N . ASP A 1 120 ? -21.459 -32.273 -44.237 1.00 50.14 114 ASP A N 1
ATOM 840 C CA . ASP A 1 120 ? -20.261 -32.712 -44.947 1.00 52.58 114 ASP A CA 1
ATOM 841 C C . ASP A 1 120 ? -19.004 -32.248 -44.223 1.00 46.90 114 ASP A C 1
ATOM 842 O O . ASP A 1 120 ? -18.009 -32.986 -44.149 1.00 45.72 114 ASP A O 1
ATOM 847 N N . ALA A 1 121 ? -19.020 -31.011 -43.717 1.00 48.85 115 ALA A N 1
ATOM 848 C CA . ALA A 1 121 ? -17.875 -30.512 -42.969 1.00 43.23 115 ALA A CA 1
ATOM 849 C C . ALA A 1 121 ? -17.737 -31.244 -41.638 1.00 44.78 115 ALA A C 1
ATOM 850 O O . ALA A 1 121 ? -16.618 -31.529 -41.195 1.00 42.05 115 ALA A O 1
ATOM 852 N N . ALA A 1 122 ? -18.860 -31.572 -40.995 1.00 41.57 116 ALA A N 1
ATOM 853 C CA . ALA A 1 122 ? -18.792 -32.389 -39.791 1.00 40.19 116 ALA A CA 1
ATOM 854 C C . ALA A 1 122 ? -18.175 -33.744 -40.111 1.00 40.94 116 ALA A C 1
ATOM 855 O O . ALA A 1 122 ? -17.290 -34.230 -39.394 1.00 38.47 116 ALA A O 1
ATOM 857 N N . LYS A 1 123 ? -18.621 -34.361 -41.204 1.00 41.59 117 LYS A N 1
ATOM 858 C CA . LYS A 1 123 ? -18.139 -35.690 -41.540 1.00 41.22 117 LYS A CA 1
ATOM 859 C C . LYS A 1 123 ? -16.648 -35.658 -41.838 1.00 37.05 117 LYS A C 1
ATOM 860 O O . LYS A 1 123 ? -15.897 -36.544 -41.404 1.00 36.68 117 LYS A O 1
ATOM 866 N N . GLU A 1 124 ? -16.192 -34.628 -42.558 1.00 37.87 118 GLU A N 1
ATOM 867 C CA . GLU A 1 124 ? -14.778 -34.544 -42.908 1.00 37.29 118 GLU A CA 1
ATOM 868 C C . GLU A 1 124 ? -13.914 -34.429 -41.663 1.00 35.30 118 GLU A C 1
ATOM 869 O O . GLU A 1 124 ? -12.838 -35.034 -41.580 1.00 33.81 118 GLU A O 1
ATOM 875 N N . LEU A 1 125 ? -14.344 -33.615 -40.699 1.00 36.28 119 LEU A N 1
ATOM 876 C CA . LEU A 1 125 ? -13.600 -33.516 -39.449 1.00 37.20 119 LEU A CA 1
ATOM 877 C C . LEU A 1 125 ? -13.546 -34.856 -38.730 1.00 31.73 119 LEU A C 1
ATOM 878 O O . LEU A 1 125 ? -12.486 -35.261 -38.244 1.00 33.14 119 LEU A O 1
ATOM 883 N N . PHE A 1 126 ? -14.682 -35.557 -38.649 1.00 32.03 120 PHE A N 1
ATOM 884 C CA . PHE A 1 126 ? -14.692 -36.824 -37.933 1.00 32.67 120 PHE A CA 1
ATOM 885 C C . PHE A 1 126 ? -13.743 -37.831 -38.581 1.00 32.56 120 PHE A C 1
ATOM 886 O O . PHE A 1 126 ? -12.977 -38.510 -37.879 1.00 30.97 120 PHE A O 1
ATOM 894 N N . HIS A 1 127 ? -13.760 -37.921 -39.918 1.00 31.14 121 HIS A N 1
ATOM 895 C CA . HIS A 1 127 ? -12.826 -38.813 -40.608 1.00 30.20 121 HIS A CA 1
ATOM 896 C C . HIS A 1 127 ? -11.373 -38.461 -40.258 1.00 34.76 121 HIS A C 1
ATOM 897 O O . HIS A 1 127 ? -10.556 -39.341 -39.945 1.00 33.25 121 HIS A O 1
ATOM 904 N N . ARG A 1 128 ? -11.034 -37.173 -40.273 1.00 33.28 122 ARG A N 1
ATOM 905 C CA . ARG A 1 128 ? -9.648 -36.802 -39.981 1.00 30.93 122 ARG A CA 1
ATOM 906 C C . ARG A 1 128 ? -9.255 -37.131 -38.543 1.00 34.58 122 ARG A C 1
ATOM 907 O O . ARG A 1 128 ? -8.122 -37.555 -38.286 1.00 33.14 122 ARG A O 1
ATOM 915 N N . VAL A 1 129 ? -10.183 -36.980 -37.589 1.00 33.58 123 VAL A N 1
ATOM 916 C CA . VAL A 1 129 ? -9.864 -37.280 -36.194 1.00 32.91 123 VAL A CA 1
ATOM 917 C C . VAL A 1 129 ? -9.629 -38.779 -36.025 1.00 31.57 123 VAL A C 1
ATOM 918 O O . VAL A 1 129 ? -8.704 -39.198 -35.325 1.00 32.74 123 VAL A O 1
ATOM 922 N N . VAL A 1 130 ? -10.452 -39.605 -36.679 1.00 30.82 124 VAL A N 1
ATOM 923 C CA . VAL A 1 130 ? -10.220 -41.050 -36.639 1.00 32.04 124 VAL A CA 1
ATOM 924 C C . VAL A 1 130 ? -8.800 -41.372 -37.102 1.00 31.57 124 VAL A C 1
ATOM 925 O O . VAL A 1 130 ? -8.070 -42.111 -36.430 1.00 31.05 124 VAL A O 1
ATOM 929 N N . ASN A 1 131 ? -8.375 -40.792 -38.235 1.00 31.83 125 ASN A N 1
ATOM 930 C CA . ASN A 1 131 ? -7.028 -41.049 -38.759 1.00 30.14 125 ASN A CA 1
ATOM 931 C C . ASN A 1 131 ? -5.965 -40.693 -37.732 1.00 32.03 125 ASN A C 1
ATOM 932 O O . ASN A 1 131 ? -5.014 -41.454 -37.516 1.00 32.69 125 ASN A O 1
ATOM 937 N N . ILE A 1 132 ? -6.107 -39.530 -37.089 1.00 29.80 126 ILE A N 1
ATOM 938 C CA . ILE A 1 132 ? -5.072 -39.050 -36.172 1.00 28.31 126 ILE A CA 1
ATOM 939 C C . ILE A 1 132 ? -5.058 -39.891 -34.903 1.00 32.06 126 ILE A C 1
ATOM 940 O O . ILE A 1 132 ? -3.998 -40.338 -34.442 1.00 33.19 126 ILE A O 1
ATOM 945 N N . LEU A 1 133 ? -6.242 -40.160 -34.347 1.00 35.38 127 LEU A N 1
ATOM 946 C CA . LEU A 1 133 ? -6.334 -40.926 -33.110 1.00 34.81 127 LEU A CA 1
ATOM 947 C C . LEU A 1 133 ? -5.759 -42.321 -33.284 1.00 37.44 127 LEU A C 1
ATOM 948 O O . LEU A 1 133 ? -5.074 -42.829 -32.389 1.00 34.76 127 LEU A O 1
ATOM 953 N N . ALA A 1 134 ? -6.018 -42.954 -34.434 1.00 35.69 128 ALA A N 1
ATOM 954 C CA . ALA A 1 134 ? -5.539 -44.297 -34.736 1.00 35.50 128 ALA A CA 1
ATOM 955 C C . ALA A 1 134 ? -4.095 -44.299 -35.250 1.00 33.47 128 ALA A C 1
ATOM 956 O O . ALA A 1 134 ? -3.597 -45.352 -35.644 1.00 36.55 128 ALA A O 1
ATOM 958 N N . ASP A 1 135 ? -3.414 -43.154 -35.242 1.00 31.64 129 ASP A N 1
ATOM 959 C CA . ASP A 1 135 ? -2.020 -43.053 -35.682 1.00 38.10 129 ASP A CA 1
ATOM 960 C C . ASP A 1 135 ? -1.857 -43.560 -37.119 1.00 35.99 129 ASP A C 1
ATOM 961 O O . ASP A 1 135 ? -1.023 -44.425 -37.419 1.00 36.93 129 ASP A O 1
ATOM 966 N N . ARG A 1 136 ? -2.703 -43.016 -38.006 1.00 31.78 130 ARG A N 1
ATOM 967 C CA . ARG A 1 136 ? -2.695 -43.269 -39.440 1.00 33.19 130 ARG A CA 1
ATOM 968 C C . ARG A 1 136 ? -2.622 -41.967 -40.219 1.00 35.38 130 ARG A C 1
ATOM 969 O O . ARG A 1 136 ? -3.108 -41.906 -41.356 1.00 34.91 130 ARG A O 1
ATOM 977 N N . ALA A 1 137 ? -2.064 -40.909 -39.624 1.00 32.66 131 ALA A N 1
ATOM 978 C CA . ALA A 1 137 ? -2.164 -39.571 -40.193 1.00 31.71 131 ALA A CA 1
ATOM 979 C C . ALA A 1 137 ? -1.080 -39.361 -41.252 1.00 37.26 131 ALA A C 1
ATOM 980 O O . ALA A 1 137 ? 0.113 -39.524 -40.971 1.00 34.53 131 ALA A O 1
ATOM 982 N N . VAL A 1 138 ? -1.502 -38.975 -42.457 1.00 35.56 132 VAL A N 1
ATOM 983 C CA . VAL A 1 138 ? -0.611 -38.729 -43.583 1.00 40.25 132 VAL A CA 1
ATOM 984 C C . VAL A 1 138 ? -0.963 -37.371 -44.175 1.00 34.90 132 VAL A C 1
ATOM 985 O O . VAL A 1 138 ? -1.913 -36.709 -43.756 1.00 40.36 132 VAL A O 1
ATOM 989 N N . GLY A 1 139 ? -0.173 -36.951 -45.157 1.00 41.18 133 GLY A N 1
ATOM 990 C CA . GLY A 1 139 ? -0.473 -35.739 -45.880 1.00 42.82 133 GLY A CA 1
ATOM 991 C C . GLY A 1 139 ? -0.622 -34.549 -44.953 1.00 41.74 133 GLY A C 1
ATOM 992 O O . GLY A 1 139 ? 0.153 -34.372 -44.015 1.00 40.51 133 GLY A O 1
ATOM 993 N N . PRO A 1 140 ? -1.643 -33.725 -45.194 1.00 44.30 134 PRO A N 1
ATOM 994 C CA . PRO A 1 140 ? -1.791 -32.469 -44.422 1.00 42.76 134 PRO A CA 1
ATOM 995 C C . PRO A 1 140 ? -1.833 -32.681 -42.918 1.00 45.46 134 PRO A C 1
ATOM 996 O O . PRO A 1 140 ? -1.365 -31.821 -42.155 1.00 41.00 134 PRO A O 1
ATOM 1000 N N . ASP A 1 141 ? -2.384 -33.806 -42.466 1.00 32.57 135 ASP A N 1
ATOM 1001 C CA . ASP A 1 141 ? -2.545 -34.079 -41.044 1.00 34.08 135 ASP A CA 1
ATOM 1002 C C . ASP A 1 141 ? -1.375 -34.824 -40.430 1.00 36.82 135 ASP A C 1
ATOM 1003 O O . ASP A 1 141 ? -1.451 -35.179 -39.248 1.00 35.62 135 ASP A O 1
ATOM 1008 N N . PHE A 1 142 ? -0.286 -35.042 -41.184 1.00 34.03 136 PHE A N 1
ATOM 1009 C CA . PHE A 1 142 ? 0.833 -35.837 -40.670 1.00 35.49 136 PHE A CA 1
ATOM 1010 C C . PHE A 1 142 ? 1.324 -35.320 -39.315 1.00 38.20 136 PHE A C 1
ATOM 1011 O O . PHE A 1 142 ? 1.597 -36.111 -38.406 1.00 34.22 136 PHE A O 1
ATOM 1019 N N . GLU A 1 143 ? 1.459 -33.994 -39.172 1.00 36.48 137 GLU A N 1
ATOM 1020 C CA . GLU A 1 143 ? 2.055 -33.437 -37.957 1.00 40.57 137 GLU A CA 1
ATOM 1021 C C . GLU A 1 143 ? 1.175 -33.651 -36.734 1.00 37.24 137 GLU A C 1
ATOM 1022 O O . GLU A 1 143 ? 1.696 -33.886 -35.636 1.00 37.72 137 GLU A O 1
ATOM 1028 N N . TRP A 1 144 ? -0.152 -33.542 -36.886 1.00 34.60 138 TRP A N 1
ATOM 1029 C CA . TRP A 1 144 ? -1.049 -33.836 -35.767 1.00 33.05 138 TRP A CA 1
ATOM 1030 C C . TRP A 1 144 ? -0.759 -35.205 -35.183 1.00 40.60 138 TRP A C 1
ATOM 1031 O O . TRP A 1 144 ? -0.741 -35.379 -33.961 1.00 36.39 138 TRP A O 1
ATOM 1042 N N . GLY A 1 145 ? -0.527 -36.199 -36.044 1.00 35.72 139 GLY A N 1
ATOM 1043 C CA . GLY A 1 145 ? -0.303 -37.547 -35.543 1.00 30.02 139 GLY A CA 1
ATOM 1044 C C . GLY A 1 145 ? 1.126 -37.760 -35.086 1.00 34.63 139 GLY A C 1
ATOM 1045 O O . GLY A 1 145 ? 1.380 -38.560 -34.175 1.00 36.01 139 GLY A O 1
ATOM 1046 N N . ARG A 1 146 ? 2.085 -37.067 -35.710 1.00 36.16 140 ARG A N 1
ATOM 1047 C CA . ARG A 1 146 ? 3.462 -37.168 -35.236 1.00 34.17 140 ARG A CA 1
ATOM 1048 C C . ARG A 1 146 ? 3.585 -36.593 -33.827 1.00 36.23 140 ARG A C 1
ATOM 1049 O O . ARG A 1 146 ? 4.123 -37.242 -32.924 1.00 37.23 140 ARG A O 1
ATOM 1057 N N . VAL A 1 147 ? 3.072 -35.373 -33.621 1.00 38.04 141 VAL A N 1
ATOM 1058 C CA . VAL A 1 147 ? 3.184 -34.729 -32.309 1.00 38.59 141 VAL A CA 1
ATOM 1059 C C . VAL A 1 147 ? 2.460 -35.546 -31.243 1.00 35.89 141 VAL A C 1
ATOM 1060 O O . VAL A 1 147 ? 3.002 -35.797 -30.159 1.00 37.60 141 VAL A O 1
ATOM 1064 N N . LEU A 1 148 ? 1.229 -35.977 -31.530 1.00 36.17 142 LEU A N 1
ATOM 1065 C CA . LEU A 1 148 ? 0.508 -36.789 -30.554 1.00 30.72 142 LEU A CA 1
ATOM 1066 C C . LEU A 1 148 ? 1.273 -38.067 -30.242 1.00 34.89 142 LEU A C 1
ATOM 1067 O O . LEU A 1 148 ? 1.363 -38.474 -29.075 1.00 34.81 142 LEU A O 1
ATOM 1072 N N . GLY A 1 149 ? 1.847 -38.702 -31.267 1.00 37.50 143 GLY A N 1
ATOM 1073 C CA . GLY A 1 149 ? 2.628 -39.917 -31.047 1.00 34.66 143 GLY A CA 1
ATOM 1074 C C . GLY A 1 149 ? 3.824 -39.716 -30.126 1.00 37.32 143 GLY A C 1
ATOM 1075 O O . GLY A 1 149 ? 4.089 -40.537 -29.251 1.00 38.90 143 GLY A O 1
ATOM 1076 N N . GLU A 1 150 ? 4.579 -38.634 -30.318 1.00 38.92 144 GLU A N 1
ATOM 1077 C CA . GLU A 1 150 ? 5.736 -38.434 -29.453 1.00 41.12 144 GLU A CA 1
ATOM 1078 C C . GLU A 1 150 ? 5.297 -38.075 -28.039 1.00 43.21 144 GLU A C 1
ATOM 1079 O O . GLU A 1 150 ? 5.896 -38.524 -27.051 1.00 40.88 144 GLU A O 1
ATOM 1085 N N . LEU A 1 151 ? 4.243 -37.272 -27.934 1.00 39.74 145 LEU A N 1
ATOM 1086 C CA . LEU A 1 151 ? 3.720 -36.884 -26.633 1.00 37.13 145 LEU A CA 1
ATOM 1087 C C . LEU A 1 151 ? 3.219 -38.104 -25.860 1.00 39.24 145 LEU A C 1
ATOM 1088 O O . LEU A 1 151 ? 3.600 -38.318 -24.701 1.00 37.41 145 LEU A O 1
ATOM 1093 N N . TRP A 1 152 ? 2.410 -38.957 -26.503 1.00 37.43 146 TRP A N 1
ATOM 1094 C CA . TRP A 1 152 ? 1.966 -40.158 -25.795 1.00 37.33 146 TRP A CA 1
ATOM 1095 C C . TRP A 1 152 ? 3.126 -41.113 -25.542 1.00 42.86 146 TRP A C 1
ATOM 1096 O O . TRP A 1 152 ? 3.102 -41.862 -24.556 1.00 36.42 146 TRP A O 1
ATOM 1107 N N . ARG A 1 153 ? 4.152 -41.085 -26.399 1.00 42.71 147 ARG A N 1
ATOM 1108 C CA . ARG A 1 153 ? 5.366 -41.862 -26.133 1.00 42.42 147 ARG A CA 1
ATOM 1109 C C . ARG A 1 153 ? 6.023 -41.421 -24.829 1.00 37.17 147 ARG A C 1
ATOM 1110 O O . ARG A 1 153 ? 6.346 -42.248 -23.971 1.00 40.19 147 ARG A O 1
ATOM 1118 N N . ASP A 1 154 ? 6.239 -40.119 -24.671 1.00 36.68 148 ASP A N 1
ATOM 1119 C CA . ASP A 1 154 ? 6.776 -39.598 -23.416 1.00 38.74 148 ASP A CA 1
ATOM 1120 C C . ASP A 1 154 ? 5.871 -39.944 -22.236 1.00 43.12 148 ASP A C 1
ATOM 1121 O O . ASP A 1 154 ? 6.361 -40.347 -21.176 1.00 39.70 148 ASP A O 1
ATOM 1126 N N . MET A 1 155 ? 4.551 -39.806 -22.405 1.00 40.69 149 MET A N 1
ATOM 1127 C CA . MET A 1 155 ? 3.629 -39.988 -21.288 1.00 38.75 149 MET A CA 1
ATOM 1128 C C . MET A 1 155 ? 3.593 -41.440 -20.850 1.00 43.09 149 MET A C 1
ATOM 1129 O O . MET A 1 155 ? 3.340 -41.730 -19.675 1.00 38.77 149 MET A O 1
ATOM 1134 N N . ARG A 1 156 ? 3.844 -42.366 -21.779 1.00 39.45 150 ARG A N 1
ATOM 1135 C CA . ARG A 1 156 ? 3.675 -43.780 -21.478 1.00 40.19 150 ARG A CA 1
ATOM 1136 C C . ARG A 1 156 ? 4.791 -44.322 -20.586 1.00 48.28 150 ARG A C 1
ATOM 1137 O O . ARG A 1 156 ? 4.632 -45.390 -19.984 1.00 42.98 150 ARG A O 1
ATOM 1145 N N . VAL A 1 157 ? 5.899 -43.597 -20.458 1.00 41.43 151 VAL A N 1
ATOM 1146 C CA . VAL A 1 157 ? 6.965 -44.016 -19.552 1.00 48.94 151 VAL A CA 1
ATOM 1147 C C . VAL A 1 157 ? 6.470 -43.906 -18.111 1.00 46.97 151 VAL A C 1
ATOM 1148 O O . VAL A 1 157 ? 6.110 -42.818 -17.636 1.00 41.16 151 VAL A O 1
ATOM 1152 N N . GLY A 1 158 ? 6.477 -45.027 -17.398 1.00 43.40 152 GLY A N 1
ATOM 1153 C CA . GLY A 1 158 ? 6.034 -44.989 -16.017 1.00 42.02 152 GLY A CA 1
ATOM 1154 C C . GLY A 1 158 ? 4.535 -44.893 -15.873 1.00 50.44 152 GLY A C 1
ATOM 1155 O O . GL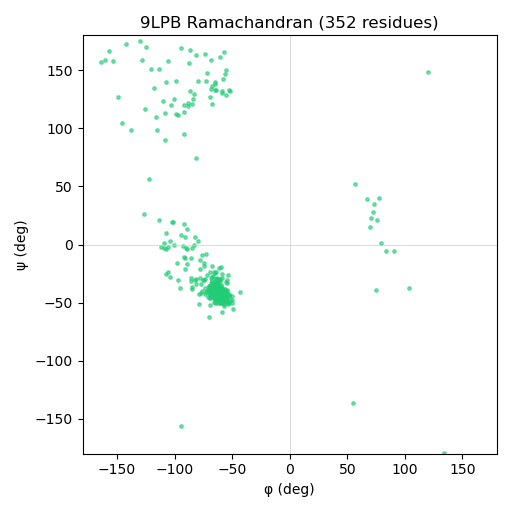Y A 1 158 ? 4.042 -44.465 -14.824 1.00 42.81 152 GLY A O 1
ATOM 1156 N N . PHE A 1 159 ? 3.807 -45.288 -16.914 1.00 42.24 153 PHE A N 1
ATOM 1157 C CA . PHE A 1 159 ? 2.345 -45.221 -17.013 1.00 42.86 153 PHE A CA 1
ATOM 1158 C C . PHE A 1 159 ? 1.856 -46.663 -17.100 1.00 45.10 153 PHE A C 1
ATOM 1159 O O . PHE A 1 159 ? 1.920 -47.273 -18.187 1.00 42.35 153 PHE A O 1
ATOM 1167 N N . PRO A 1 160 ? 1.406 -47.277 -15.998 1.00 37.64 154 PRO A N 1
ATOM 1168 C CA . PRO A 1 160 ? 1.072 -48.704 -16.043 1.00 37.46 154 PRO A CA 1
ATOM 1169 C C . PRO A 1 160 ? 0.009 -48.994 -17.099 1.00 48.22 154 PRO A C 1
ATOM 1170 O O . PRO A 1 160 ? -0.915 -48.202 -17.318 1.00 39.54 154 PRO A O 1
ATOM 1174 N N . GLU A 1 161 ? 0.163 -50.130 -17.773 1.00 41.45 155 GLU A N 1
ATOM 1175 C CA . GLU A 1 161 ? -0.794 -50.526 -18.809 1.00 41.56 155 GLU A CA 1
ATOM 1176 C C . GLU A 1 161 ? -2.260 -50.546 -18.362 1.00 35.73 155 GLU A C 1
ATOM 1177 O O . GLU A 1 161 ? -3.110 -50.055 -19.127 1.00 37.12 155 GLU A O 1
ATOM 1183 N N . PRO A 1 162 ? -2.640 -51.059 -17.188 1.00 39.40 156 PRO A N 1
ATOM 1184 C CA . PRO A 1 162 ? -4.072 -50.989 -16.829 1.00 37.76 156 PRO A CA 1
ATOM 1185 C C . PRO A 1 162 ? -4.589 -49.556 -16.755 1.00 38.63 156 PRO A C 1
ATOM 1186 O O . PRO A 1 162 ? -5.774 -49.319 -17.030 1.00 34.51 156 PRO A O 1
ATOM 1190 N N . VAL A 1 163 ? -3.733 -48.600 -16.368 1.00 39.03 157 VAL A N 1
ATOM 1191 C CA . VAL A 1 163 ? -4.127 -47.192 -16.333 1.00 35.17 157 VAL A CA 1
ATOM 1192 C C . VAL A 1 163 ? -4.129 -46.614 -17.737 1.00 31.89 157 VAL A C 1
ATOM 1193 O O . VAL A 1 163 ? -5.026 -45.848 -18.110 1.00 33.24 157 VAL A O 1
ATOM 1197 N N . TRP A 1 164 ? -3.121 -46.954 -18.533 1.00 31.54 158 TRP A N 1
ATOM 1198 C CA . TRP A 1 164 ? -3.080 -46.465 -19.907 1.00 32.69 158 TRP A CA 1
ATOM 1199 C C . TRP A 1 164 ? -4.308 -46.900 -20.690 1.00 34.95 158 TRP A C 1
ATOM 1200 O O . TRP A 1 164 ? -4.898 -46.091 -21.406 1.00 33.51 158 TRP A O 1
ATOM 1211 N N . ASP A 1 165 ? -4.733 -48.165 -20.550 1.00 34.06 159 ASP A N 1
ATOM 1212 C CA . ASP A 1 165 ? -5.919 -48.606 -21.289 1.00 40.24 159 ASP A CA 1
ATOM 1213 C C . ASP A 1 165 ? -7.156 -47.802 -20.896 1.00 34.52 159 ASP A C 1
ATOM 1214 O O . ASP A 1 165 ? -7.972 -47.456 -21.755 1.00 35.94 159 ASP A O 1
ATOM 1219 N N . ARG A 1 166 ? -7.300 -47.474 -19.620 1.00 31.57 160 ARG A N 1
ATOM 1220 C CA . ARG A 1 166 ? -8.473 -46.680 -19.172 1.00 30.44 160 ARG A CA 1
ATOM 1221 C C . ARG A 1 166 ? -8.369 -45.257 -19.739 1.00 30.88 160 ARG A C 1
ATOM 1222 O O . ARG A 1 166 ? -9.400 -44.709 -20.123 1.00 33.80 160 ARG A O 1
ATOM 1230 N N . PHE A 1 167 ? -7.168 -44.694 -19.790 1.00 28.48 161 PHE A N 1
ATOM 1231 C CA . PHE A 1 167 ? -7.005 -43.376 -20.403 1.00 32.93 161 PHE A CA 1
ATOM 1232 C C . PHE A 1 167 ? -7.400 -43.408 -21.885 1.00 36.39 161 PHE A C 1
ATOM 1233 O O . PHE A 1 167 ? -8.104 -42.510 -22.367 1.00 35.95 161 PHE A O 1
ATOM 1241 N N . MET A 1 168 ? -6.980 -44.447 -22.625 1.00 36.25 162 MET A N 1
ATOM 1242 C CA . MET A 1 168 ? -7.372 -44.544 -24.038 1.00 35.90 162 MET A CA 1
ATOM 1243 C C . MET A 1 168 ? -8.886 -44.636 -24.174 1.00 30.07 162 MET A C 1
ATOM 1244 O O . MET A 1 168 ? -9.470 -44.003 -25.057 1.00 32.97 162 MET A O 1
ATOM 1249 N N . ALA A 1 169 ? -9.541 -45.378 -23.286 1.00 33.55 163 ALA A N 1
ATOM 1250 C CA . ALA A 1 169 ? -11.000 -45.439 -23.328 1.00 35.52 163 ALA A CA 1
ATOM 1251 C C . ALA A 1 169 ? -11.606 -44.056 -23.074 1.00 36.11 163 ALA A C 1
ATOM 1252 O O . ALA A 1 169 ? -12.600 -43.668 -23.714 1.00 33.00 163 ALA A O 1
ATOM 1254 N N . GLU A 1 170 ? -10.968 -43.278 -22.212 1.00 34.64 164 GLU A N 1
ATOM 1255 C CA . GLU A 1 170 ? -11.486 -41.920 -21.908 1.00 33.72 164 GLU A CA 1
ATOM 1256 C C . GLU A 1 170 ? -11.303 -40.992 -23.118 1.00 32.04 164 GLU A C 1
ATOM 1257 O O . GLU A 1 170 ? -12.178 -40.160 -23.356 1.00 30.68 164 GLU A O 1
ATOM 1263 N N . VAL A 1 171 ? -10.213 -41.141 -23.859 1.00 28.87 165 VAL A N 1
ATOM 1264 C CA . VAL A 1 171 ? -10.050 -40.309 -25.057 1.00 34.99 165 VAL A CA 1
ATOM 1265 C C . VAL A 1 171 ? -11.161 -40.611 -26.056 1.00 33.95 165 VAL A C 1
ATOM 1266 O O . VAL A 1 171 ? -11.786 -39.697 -26.629 1.00 28.90 165 VAL A O 1
ATOM 1270 N N . ARG A 1 172 ? -11.450 -41.902 -26.252 1.00 35.78 166 ARG A N 1
ATOM 1271 C CA . ARG A 1 172 ? -12.490 -42.275 -27.205 1.00 37.15 166 ARG A CA 1
ATOM 1272 C C . ARG A 1 172 ? -13.866 -41.854 -26.707 1.00 41.10 166 ARG A C 1
ATOM 1273 O O . ARG A 1 172 ? -14.739 -41.499 -27.515 1.00 34.69 166 ARG A O 1
ATOM 1281 N N . ARG A 1 173 ? -14.074 -41.883 -25.382 1.00 37.77 167 ARG A N 1
ATOM 1282 C CA . ARG A 1 173 ? -15.337 -41.419 -24.809 1.00 33.84 167 ARG A CA 1
ATOM 1283 C C . ARG A 1 173 ? -15.514 -39.927 -25.034 1.00 35.25 167 ARG A C 1
ATOM 1284 O O . ARG A 1 173 ? -16.620 -39.467 -25.326 1.00 33.39 167 ARG A O 1
ATOM 1292 N N . PHE A 1 174 ? -14.424 -39.171 -24.920 1.00 30.85 168 PHE A N 1
ATOM 1293 C CA . PHE A 1 174 ? -14.413 -37.741 -25.229 1.00 38.38 168 PHE A CA 1
ATOM 1294 C C . PHE A 1 174 ? -14.817 -37.482 -26.681 1.00 42.48 168 PHE A C 1
ATOM 1295 O O . PHE A 1 174 ? -15.663 -36.621 -26.957 1.00 35.84 168 PHE A O 1
ATOM 1303 N N . LEU A 1 175 ? -14.250 -38.246 -27.619 1.00 38.66 169 LEU A N 1
ATOM 1304 C CA . LEU A 1 175 ? -14.658 -38.153 -29.026 1.00 39.66 169 LEU A CA 1
ATOM 1305 C C . LEU A 1 175 ? -16.153 -38.415 -29.189 1.00 38.54 169 LEU A C 1
ATOM 1306 O O . LEU A 1 175 ? -16.860 -37.644 -29.848 1.00 36.20 169 LEU A O 1
ATOM 1311 N N . SER A 1 176 ? -16.648 -39.518 -28.607 1.00 34.28 170 SER A N 1
ATOM 1312 C CA . SER A 1 176 ? -18.072 -39.865 -28.688 1.00 37.01 170 SER A CA 1
ATOM 1313 C C . SER A 1 176 ? -18.956 -38.759 -28.146 1.00 41.70 170 SER A C 1
ATOM 1314 O O . SER A 1 176 ? -19.982 -38.413 -28.751 1.00 40.49 170 SER A O 1
ATOM 1317 N N . GLY A 1 177 ? -18.610 -38.237 -26.968 1.00 40.34 171 GLY A N 1
ATOM 1318 C CA . GLY A 1 177 ? -19.371 -37.127 -26.410 1.00 36.49 171 GLY A CA 1
ATOM 1319 C C . GLY A 1 177 ? -19.381 -35.915 -27.324 1.00 40.72 171 GLY A C 1
ATOM 1320 O O . GLY A 1 177 ? -20.423 -35.280 -27.525 1.00 41.16 171 GLY A O 1
ATOM 1321 N N . CYS A 1 178 ? -18.218 -35.554 -27.871 1.00 35.11 172 CYS A N 1
ATOM 1322 C CA . CYS A 1 178 ? -18.177 -34.390 -28.758 1.00 34.42 172 CYS A CA 1
ATOM 1323 C C . CYS A 1 178 ? -19.025 -34.608 -29.999 1.00 46.63 172 CYS A C 1
ATOM 1324 O O . CYS A 1 178 ? -19.641 -33.662 -30.506 1.00 42.50 172 CYS A O 1
ATOM 1327 N N . VAL A 1 179 ? -19.043 -35.840 -30.515 1.00 39.95 173 VAL A N 1
ATOM 1328 C CA . VAL A 1 179 ? -19.881 -36.159 -31.660 1.00 40.74 173 VAL A CA 1
ATOM 1329 C C . VAL A 1 179 ? -21.358 -36.056 -31.290 1.00 49.42 173 VAL A C 1
ATOM 1330 O O . VAL A 1 179 ? -22.148 -35.441 -32.015 1.00 47.99 173 VAL A O 1
ATOM 1334 N N . ALA A 1 180 ? -21.760 -36.679 -30.174 1.00 47.14 174 ALA A N 1
ATOM 1335 C CA . ALA A 1 180 ? -23.174 -36.663 -29.789 1.00 53.15 174 ALA A CA 1
ATOM 1336 C C . ALA A 1 180 ? -23.666 -35.247 -29.515 1.00 58.28 174 ALA A C 1
ATOM 1337 O O . ALA A 1 180 ? -24.846 -34.943 -29.726 1.00 67.73 174 ALA A O 1
ATOM 1339 N N . GLU A 1 181 ? -22.779 -34.359 -29.064 1.00 48.33 175 GLU A N 1
ATOM 1340 C CA . GLU A 1 181 ? -23.188 -32.981 -28.841 1.00 57.87 175 GLU A CA 1
ATOM 1341 C C . GLU A 1 181 ? -23.404 -32.247 -30.163 1.00 70.08 175 GLU A C 1
ATOM 1342 O O . GLU A 1 181 ? -24.366 -31.483 -30.296 1.00 68.47 175 GLU A O 1
ATOM 1348 N N . ILE A 1 182 ? -22.538 -32.478 -31.160 1.00 67.84 176 ILE A N 1
ATOM 1349 C CA . ILE A 1 182 ? -22.774 -31.915 -32.492 1.00 55.89 176 ILE A CA 1
ATOM 1350 C C . ILE A 1 182 ? -24.004 -32.549 -33.128 1.00 65.28 176 ILE A C 1
ATOM 1351 O O . ILE A 1 182 ? -24.785 -31.872 -33.807 1.00 75.62 176 ILE A O 1
ATOM 1356 N N . THR A 1 183 ? -24.190 -33.861 -32.925 1.00 64.09 177 THR A N 1
ATOM 1357 C CA . THR A 1 183 ? -25.347 -34.573 -33.466 1.00 62.51 177 THR A CA 1
ATOM 1358 C C . THR A 1 183 ? -26.654 -33.861 -33.140 1.00 88.32 177 THR A C 1
ATOM 1359 O O . THR A 1 183 ? -27.524 -33.714 -34.008 1.00 102.62 177 THR A O 1
ATOM 1363 N N . SER A 1 184 ? -26.809 -33.398 -31.901 1.00 91.61 178 SER A N 1
ATOM 1364 C CA . SER A 1 184 ? -28.056 -32.791 -31.454 1.00 91.26 178 SER A CA 1
ATOM 1365 C C . SER A 1 184 ? -28.014 -31.261 -31.431 1.00 97.92 178 SER A C 1
ATOM 1366 O O . SER A 1 184 ? -29.020 -30.632 -31.079 1.00 102.13 178 SER A O 1
ATOM 1369 N N . ARG A 1 185 ? -26.876 -30.654 -31.800 1.00 101.80 179 ARG A N 1
ATOM 1370 C CA . ARG A 1 185 ? -26.794 -29.213 -32.047 1.00 102.13 179 ARG A CA 1
ATOM 1371 C C . ARG A 1 185 ? -27.217 -28.867 -33.471 1.00 110.07 179 ARG A C 1
ATOM 1372 O O . ARG A 1 185 ? -27.829 -27.817 -33.701 1.00 114.61 179 ARG A O 1
ATOM 1380 N N . SER A 1 186 ? -26.874 -29.724 -34.439 1.00 114.57 180 SER A N 1
ATOM 1381 C CA . SER A 1 186 ? -27.442 -29.673 -35.784 1.00 114.04 180 SER A CA 1
ATOM 1382 C C . SER A 1 186 ? -28.822 -30.319 -35.852 1.00 116.01 180 SER A C 1
ATOM 1383 O O . SER A 1 186 ? -29.390 -30.431 -36.944 1.00 112.36 180 SER A O 1
ATOM 1386 N N . ASP A 1 187 ? -29.350 -30.769 -34.712 1.00 113.33 181 ASP A N 1
ATOM 1387 C CA . ASP A 1 187 ? -30.736 -31.191 -34.581 1.00 111.95 181 ASP A CA 1
ATOM 1388 C C . ASP A 1 187 ? -31.654 -30.034 -34.198 1.00 118.38 181 ASP A C 1
ATOM 1389 O O . ASP A 1 187 ? -32.875 -30.147 -34.358 1.00 119.77 181 ASP A O 1
ATOM 1394 N N . GLY A 1 188 ? -31.092 -28.925 -33.706 1.00 120.49 182 GLY A N 1
ATOM 1395 C CA . GLY A 1 188 ? -31.824 -27.683 -33.517 1.00 120.74 182 GLY A CA 1
ATOM 1396 C C . GLY A 1 188 ? -32.207 -27.373 -32.082 1.00 128.88 182 GLY A C 1
ATOM 1397 O O . GLY A 1 188 ? -32.170 -26.215 -31.649 1.00 120.54 182 GLY A O 1
ATOM 1398 N N . MET A 1 189 ? -32.565 -28.412 -31.335 1.00 131.93 183 MET A N 1
ATOM 1399 C CA . MET A 1 189 ? -33.159 -28.242 -30.018 1.00 122.65 183 MET A CA 1
ATOM 1400 C C . MET A 1 189 ? -32.105 -27.787 -29.011 1.00 118.70 183 MET A C 1
ATOM 1401 O O . MET A 1 189 ? -30.944 -28.206 -29.070 1.00 118.54 183 MET A O 1
ATOM 1406 N N . VAL A 1 190 ? -32.496 -26.878 -28.116 1.00 112.81 184 VAL A N 1
ATOM 1407 C CA . VAL A 1 190 ? -31.750 -26.692 -26.874 1.00 105.16 184 VAL A CA 1
ATOM 1408 C C . VAL A 1 190 ? -32.224 -27.751 -25.888 1.00 102.20 184 VAL A C 1
ATOM 1409 O O . VAL A 1 190 ? -33.432 -27.948 -25.695 1.00 101.24 184 VAL A O 1
ATOM 1413 N N . PHE A 1 191 ? -31.272 -28.468 -25.300 1.00 91.60 185 PHE A N 1
ATOM 1414 C CA . PHE A 1 191 ? -31.566 -29.616 -24.458 1.00 70.27 185 PHE A CA 1
ATOM 1415 C C . PHE A 1 191 ? -32.495 -29.254 -23.294 1.00 67.68 185 PHE A C 1
ATOM 1416 O O . PHE A 1 191 ? -32.724 -28.083 -22.965 1.00 72.59 185 PHE A O 1
ATOM 1424 N N . ASP A 1 192 ? -33.043 -30.288 -22.670 1.00 56.59 186 ASP A N 1
ATOM 1425 C CA . ASP A 1 192 ? -33.511 -30.172 -21.298 1.00 64.16 186 ASP A CA 1
ATOM 1426 C C . ASP A 1 192 ? -32.396 -30.638 -20.364 1.00 47.89 1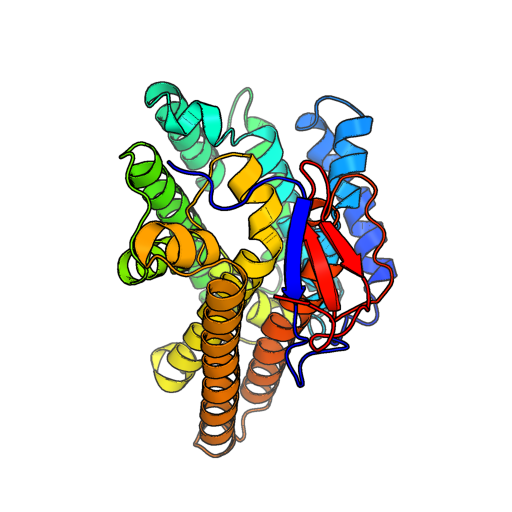86 ASP A C 1
ATOM 1427 O O . ASP A 1 192 ? -31.373 -31.171 -20.806 1.00 53.17 186 ASP A O 1
ATOM 1432 N N . TYR A 1 193 ? -32.561 -30.402 -19.067 1.00 50.77 187 TYR A N 1
ATOM 1433 C CA . TYR A 1 193 ? -31.450 -30.683 -18.123 1.00 60.63 187 TYR A CA 1
ATOM 1434 C C . TYR A 1 193 ? -31.001 -32.131 -18.202 1.00 61.92 187 TYR A C 1
ATOM 1435 O O . TYR A 1 193 ? -29.796 -32.389 -18.295 1.00 56.91 187 TYR A O 1
ATOM 1444 N N . ASP A 1 194 ? -31.956 -33.045 -18.154 1.00 57.65 188 ASP A N 1
ATOM 1445 C CA . ASP A 1 194 ? -31.555 -34.442 -18.096 1.00 52.98 188 ASP A CA 1
ATOM 1446 C C . ASP A 1 194 ? -30.780 -34.846 -19.346 1.00 53.52 188 ASP A C 1
ATOM 1447 O O . ASP A 1 194 ? -29.775 -35.558 -19.255 1.00 54.57 188 ASP A O 1
ATOM 1452 N N . THR A 1 195 ? -31.209 -34.385 -20.521 1.00 48.04 189 THR A N 1
ATOM 1453 C CA . THR A 1 195 ? -30.489 -34.740 -21.739 1.00 52.83 189 THR A CA 1
ATOM 1454 C C . THR A 1 195 ? -29.131 -34.044 -21.804 1.00 54.77 189 THR A C 1
ATOM 1455 O O . THR A 1 195 ? -28.145 -34.644 -22.258 1.00 48.22 189 THR A O 1
ATOM 1459 N N . TYR A 1 196 ? -29.068 -32.767 -21.393 1.00 53.95 190 TYR A N 1
ATOM 1460 C CA . TYR A 1 196 ? -27.779 -32.079 -21.318 1.00 45.89 190 TYR A CA 1
ATOM 1461 C C . TYR A 1 196 ? -26.787 -32.894 -20.485 1.00 43.35 190 TYR A C 1
ATOM 1462 O O . TYR A 1 196 ? -25.636 -33.100 -20.894 1.00 47.66 190 TYR A O 1
ATOM 1471 N N . LEU A 1 197 ? -27.256 -33.413 -19.355 1.00 44.84 191 LEU A N 1
ATOM 1472 C CA . LEU A 1 197 ? -26.378 -34.181 -18.436 1.00 49.62 191 LEU A CA 1
ATOM 1473 C C . LEU A 1 197 ? -25.751 -35.365 -19.174 1.00 47.61 191 LEU A C 1
ATOM 1474 O O . LEU A 1 197 ? -24.530 -35.494 -19.119 1.00 49.21 191 LEU A O 1
ATOM 1479 N N . LYS A 1 198 ? -26.558 -36.175 -19.858 1.00 47.97 192 LYS A N 1
ATOM 1480 C CA . LYS A 1 198 ? -26.014 -37.368 -20.508 1.00 51.25 192 LYS A CA 1
ATOM 1481 C C . LYS A 1 198 ? -25.004 -37.019 -21.600 1.00 48.94 192 LYS A C 1
ATOM 1482 O O . LYS A 1 198 ? -24.040 -37.767 -21.813 1.00 50.44 192 LYS A O 1
ATOM 1488 N N . VAL A 1 199 ? -25.190 -35.899 -22.299 1.00 42.84 193 VAL A N 1
ATOM 1489 C CA . VAL A 1 199 ? -24.235 -35.524 -23.340 1.00 36.44 193 VAL A CA 1
ATOM 1490 C C . VAL A 1 199 ? -22.986 -34.904 -22.731 1.00 39.51 193 VAL A C 1
ATOM 1491 O O . VAL A 1 199 ? -21.848 -35.300 -23.029 1.00 37.58 193 VAL A O 1
ATOM 1495 N N . ARG A 1 200 ? -23.189 -33.918 -21.863 1.00 38.08 194 ARG A N 1
ATOM 1496 C CA . ARG A 1 200 ? -22.072 -33.122 -21.369 1.00 41.28 194 ARG A CA 1
ATOM 1497 C C . ARG A 1 200 ? -21.113 -33.945 -20.516 1.00 35.40 194 ARG A C 1
ATOM 1498 O O . ARG A 1 200 ? -19.918 -33.655 -20.485 1.00 36.04 194 ARG A O 1
ATOM 1506 N N . ARG A 1 201 ? -21.622 -34.938 -19.772 1.00 32.92 195 ARG A N 1
ATOM 1507 C CA . ARG A 1 201 ? -20.753 -35.810 -18.980 1.00 38.23 195 ARG A CA 1
ATOM 1508 C C . ARG A 1 201 ? -19.653 -36.459 -19.835 1.00 35.06 195 ARG A C 1
ATOM 1509 O O . ARG A 1 201 ? -18.548 -36.727 -19.340 1.00 38.31 195 ARG A O 1
ATOM 1517 N N . ASP A 1 202 ? -19.924 -36.704 -21.114 1.00 35.08 196 ASP A N 1
ATOM 1518 C CA . ASP A 1 202 ? -18.949 -37.296 -22.024 1.00 41.75 196 ASP A CA 1
ATOM 1519 C C . ASP A 1 202 ? -18.186 -36.257 -22.838 1.00 45.03 196 ASP A C 1
ATOM 1520 O O . ASP A 1 202 ? -16.968 -36.400 -23.036 1.00 41.87 196 ASP A O 1
ATOM 1525 N N . SER A 1 203 ? -18.851 -35.176 -23.272 1.00 38.66 197 SER A N 1
ATOM 1526 C CA . SER A 1 203 ? -18.160 -34.185 -24.089 1.00 33.91 197 SER A CA 1
ATOM 1527 C C . SER A 1 203 ? -17.211 -33.315 -23.282 1.00 39.90 197 SER A C 1
ATOM 1528 O O . SER A 1 203 ? -16.326 -32.683 -23.879 1.00 32.32 197 SER A O 1
ATOM 1531 N N . VAL A 1 204 ? -17.373 -33.253 -21.952 1.00 36.22 198 VAL A N 1
ATOM 1532 C CA . VAL A 1 204 ? -16.526 -32.346 -21.176 1.00 36.29 198 VAL A CA 1
ATOM 1533 C C . VAL A 1 204 ? -15.068 -32.821 -21.188 1.00 39.97 198 VAL A C 1
ATOM 1534 O O . VAL A 1 204 ? -14.152 -32.001 -21.136 1.00 37.91 198 VAL A O 1
ATOM 1538 N N . GLY A 1 205 ? -14.818 -34.134 -21.254 1.00 32.20 199 GLY A N 1
ATOM 1539 C CA . GLY A 1 205 ? -13.448 -34.617 -21.376 1.00 34.76 199 GLY A CA 1
ATOM 1540 C C . GLY A 1 205 ? -12.678 -34.735 -20.069 1.00 35.49 199 GLY A C 1
ATOM 1541 O O . GLY A 1 205 ? -11.547 -35.244 -20.075 1.00 31.29 199 GLY A O 1
ATOM 1542 N N . MET A 1 206 ? -13.260 -34.285 -18.957 1.00 29.36 200 MET A N 1
ATOM 1543 C CA . MET A 1 206 ? -12.636 -34.426 -17.649 1.00 24.75 200 MET A CA 1
ATOM 1544 C C . MET A 1 206 ? -12.398 -35.877 -17.266 1.00 31.64 200 MET A C 1
ATOM 1545 O O . MET A 1 206 ? -11.445 -36.167 -16.537 1.00 30.01 200 MET A O 1
ATOM 1550 N N . GLY A 1 207 ? -13.229 -36.800 -17.750 1.00 27.94 201 GLY A N 1
ATOM 1551 C CA . GLY A 1 207 ? -12.947 -38.224 -17.608 1.00 32.34 201 GLY A CA 1
ATOM 1552 C C . GLY A 1 207 ? -11.500 -38.604 -17.883 1.00 30.00 201 GLY A C 1
ATOM 1553 O O . GLY A 1 207 ? -10.926 -39.431 -17.161 1.00 34.71 201 GLY A O 1
ATOM 1554 N N . MET A 1 208 ? -10.903 -37.992 -18.915 1.00 26.12 202 MET A N 1
ATOM 1555 C CA . MET A 1 208 ? -9.491 -38.235 -19.246 1.00 30.02 202 MET A CA 1
ATOM 1556 C C . MET A 1 208 ? -8.603 -37.852 -18.070 1.00 30.15 202 MET A C 1
ATOM 1557 O O . MET A 1 208 ? -7.630 -38.542 -17.762 1.00 28.22 202 MET A O 1
ATOM 1562 N N . TYR A 1 209 ? -8.884 -36.704 -17.425 1.00 28.76 203 TYR A N 1
ATOM 1563 C CA . TYR A 1 209 ? -7.961 -36.228 -16.389 1.00 27.49 203 TYR A CA 1
ATOM 1564 C C . TYR A 1 209 ? -8.114 -36.960 -15.065 1.00 31.08 203 TYR A C 1
ATOM 1565 O O . TYR A 1 209 ? -7.162 -36.986 -14.270 1.00 30.69 203 TYR A O 1
ATOM 1574 N N . PHE A 1 210 ? -9.257 -37.604 -14.803 1.00 28.86 204 PHE A N 1
ATOM 1575 C CA . PHE A 1 210 ? -9.320 -38.405 -13.585 1.00 29.75 204 PHE A CA 1
ATOM 1576 C C . PHE A 1 210 ? -8.304 -39.528 -13.679 1.00 32.01 204 PHE A C 1
ATOM 1577 O O . PHE A 1 210 ? -7.626 -39.851 -12.703 1.00 28.90 204 PHE A O 1
ATOM 1585 N N . VAL A 1 211 ? -8.148 -40.081 -14.872 1.00 30.20 205 VAL A N 1
ATOM 1586 C CA . VAL A 1 211 ? -7.206 -41.216 -15.063 1.00 28.21 205 VAL A CA 1
ATOM 1587 C C . VAL A 1 211 ? -5.780 -40.661 -15.134 1.00 31.89 205 VAL A C 1
ATOM 1588 O O . VAL A 1 211 ? -4.900 -41.241 -14.506 1.00 27.77 205 VAL A O 1
ATOM 1592 N N . LEU A 1 212 ? -5.590 -39.554 -15.852 1.00 30.69 206 LEU A N 1
ATOM 1593 C CA . LEU A 1 212 ? -4.252 -38.953 -15.873 1.00 28.42 206 LEU A CA 1
ATOM 1594 C C . LEU A 1 212 ? -3.790 -38.577 -14.462 1.00 29.58 206 LEU A C 1
ATOM 1595 O O . LEU A 1 212 ? -2.588 -38.523 -14.200 1.00 29.86 206 LEU A O 1
ATOM 1600 N N . GLY A 1 213 ? -4.726 -38.258 -13.559 1.00 28.67 207 GLY A N 1
ATOM 1601 C CA . GLY A 1 213 ? -4.363 -37.951 -12.189 1.00 29.35 207 GLY A CA 1
ATOM 1602 C C . GLY A 1 213 ? -3.771 -39.127 -11.437 1.00 32.27 207 GLY A C 1
ATOM 1603 O O . GLY A 1 213 ? -2.921 -38.939 -10.561 1.00 31.72 207 GLY A O 1
ATOM 1604 N N . GLU A 1 214 ? -4.226 -40.352 -11.728 1.00 29.46 208 GLU A N 1
ATOM 1605 C CA . GLU A 1 214 ? -3.568 -41.529 -11.166 1.00 34.88 208 GLU A CA 1
ATOM 1606 C C . GLU A 1 214 ? -2.134 -41.623 -11.659 1.00 29.32 208 GLU A C 1
ATOM 1607 O O . GLU A 1 214 ? -1.202 -41.861 -10.879 1.00 33.80 208 GLU A O 1
ATOM 1613 N N . TYR A 1 215 ? -1.940 -41.445 -12.969 1.00 30.55 209 TYR A N 1
ATOM 1614 C CA . TYR A 1 215 ? -0.587 -41.366 -13.520 1.00 35.04 209 TYR A CA 1
ATOM 1615 C C . TYR A 1 215 ? 0.235 -40.293 -12.823 1.00 35.52 209 TYR A C 1
ATOM 1616 O O . TYR A 1 215 ? 1.394 -40.529 -12.454 1.00 34.68 209 TYR A O 1
ATOM 1625 N N . GLY A 1 216 ? -0.334 -39.086 -12.665 1.00 31.77 210 GLY A N 1
ATOM 1626 C CA . GLY A 1 216 ? 0.401 -38.006 -12.003 1.00 32.75 210 GLY A CA 1
ATOM 1627 C C . GLY A 1 216 ? 0.896 -38.399 -10.617 1.00 32.53 210 GLY A C 1
ATOM 1628 O O . GLY A 1 216 ? 2.038 -38.114 -10.255 1.00 32.59 210 GLY A O 1
ATOM 1629 N N . LEU A 1 217 ? 0.050 -39.085 -9.839 1.00 27.5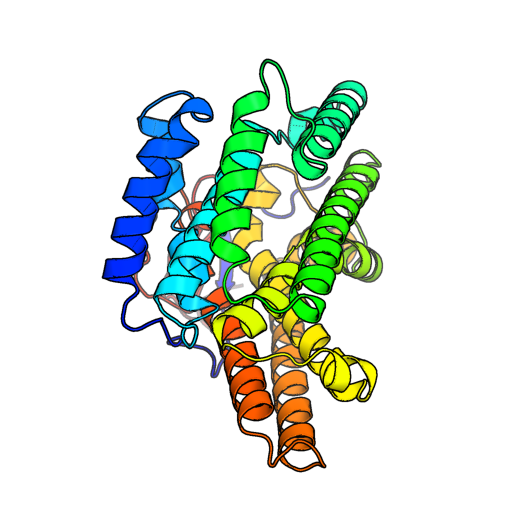2 211 LEU A N 1
ATOM 1630 C CA . LEU A 1 217 ? 0.382 -39.534 -8.500 1.00 32.48 211 LEU A CA 1
ATOM 1631 C C . LEU A 1 217 ? 1.268 -40.773 -8.475 1.00 35.74 211 LEU A C 1
ATOM 1632 O O . LEU A 1 217 ? 1.789 -41.109 -7.403 1.00 35.94 211 LEU A O 1
ATOM 1637 N N . GLY A 1 218 ? 1.417 -41.470 -9.599 1.00 38.55 212 GLY A N 1
ATOM 1638 C CA . GLY A 1 218 ? 2.182 -42.714 -9.622 1.00 32.32 212 GLY A CA 1
ATOM 1639 C C . GLY A 1 218 ? 1.448 -43.861 -8.964 1.00 39.37 212 GLY A C 1
ATOM 1640 O O . GLY A 1 218 ? 2.077 -44.717 -8.334 1.00 40.92 212 GLY A O 1
ATOM 1641 N N . ILE A 1 219 ? 0.125 -43.904 -9.094 1.00 32.62 213 ILE A N 1
ATOM 1642 C CA . ILE A 1 219 ? -0.698 -44.922 -8.450 1.00 30.08 213 ILE A CA 1
ATOM 1643 C C . ILE A 1 219 ? -1.529 -45.612 -9.526 1.00 32.82 213 ILE A C 1
ATOM 1644 O O . ILE A 1 219 ? -1.606 -45.164 -10.671 1.00 35.32 213 ILE A O 1
ATOM 1649 N N . ASP A 1 220 ? -2.187 -46.703 -9.141 1.00 34.10 214 ASP A N 1
ATOM 1650 C CA . ASP A 1 220 ? -2.999 -47.439 -10.111 1.00 31.32 214 ASP A CA 1
ATOM 1651 C C . ASP A 1 220 ? -4.201 -47.997 -9.362 1.00 38.99 214 ASP A C 1
ATOM 1652 O O . ASP A 1 220 ? -4.081 -49.005 -8.660 1.00 34.23 214 ASP A O 1
ATOM 1657 N N . LEU A 1 221 ? -5.364 -47.368 -9.557 1.00 34.35 215 LEU A N 1
ATOM 1658 C CA . LEU A 1 221 ? -6.560 -47.753 -8.824 1.00 32.00 215 LEU A CA 1
ATOM 1659 C C . LEU A 1 221 ? -7.518 -48.610 -9.650 1.00 36.59 215 LEU A C 1
ATOM 1660 O O . LEU A 1 221 ? -8.703 -48.723 -9.285 1.00 35.97 215 LEU A O 1
ATOM 1665 N N . THR A 1 222 ? -7.019 -49.225 -10.736 1.00 37.96 216 THR A N 1
ATOM 1666 C CA . THR A 1 222 ? -7.865 -50.029 -11.621 1.00 37.44 216 THR A CA 1
ATOM 1667 C C . THR A 1 222 ? -8.701 -51.025 -10.822 1.00 38.64 216 THR A C 1
ATOM 1668 O O . THR A 1 222 ? -9.935 -51.057 -10.931 1.00 38.17 216 THR A O 1
ATOM 1672 N N . GLU A 1 223 ? -8.034 -51.859 -10.015 1.00 39.11 217 GLU A N 1
ATOM 1673 C CA . GLU A 1 223 ? -8.744 -52.916 -9.288 1.00 37.29 217 GLU A CA 1
ATOM 1674 C C . GLU A 1 223 ? -9.706 -52.331 -8.272 1.00 46.00 217 GLU A C 1
ATOM 1675 O O . GLU A 1 223 ? -10.820 -52.839 -8.100 1.00 41.66 217 GLU A O 1
ATOM 1681 N N . ASP A 1 224 ? -9.292 -51.257 -7.595 1.00 43.00 218 ASP A N 1
ATOM 1682 C CA . ASP A 1 224 ? -10.168 -50.621 -6.618 1.00 39.63 218 ASP A CA 1
ATOM 1683 C C . ASP A 1 224 ? -11.412 -50.033 -7.271 1.00 34.27 218 ASP A C 1
ATOM 1684 O O . ASP A 1 224 ? -12.503 -50.083 -6.696 1.00 42.75 218 ASP A O 1
ATOM 1689 N N . LEU A 1 225 ? -11.272 -49.480 -8.464 1.00 35.26 219 LEU A N 1
ATOM 1690 C CA . LEU A 1 225 ? -12.435 -48.891 -9.168 1.00 36.99 219 LEU A CA 1
ATOM 1691 C C . LEU A 1 225 ? -13.376 -50.016 -9.600 1.00 44.31 219 LEU A C 1
ATOM 1692 O O . LEU A 1 225 ? -14.587 -49.828 -9.535 1.00 45.18 219 LEU A O 1
ATOM 1697 N N . THR A 1 226 ? -12.818 -51.152 -9.997 1.00 49.53 220 THR A N 1
ATOM 1698 C CA . THR A 1 226 ? -13.649 -52.293 -10.370 1.00 49.15 220 THR A CA 1
ATOM 1699 C C . THR A 1 226 ? -14.429 -52.819 -9.170 1.00 44.07 220 THR A C 1
ATOM 1700 O O . THR A 1 226 ? -15.632 -53.090 -9.265 1.00 56.33 220 THR A O 1
ATOM 1704 N N . ARG A 1 227 ? -13.755 -52.920 -8.018 1.00 48.89 221 ARG A N 1
ATOM 1705 C CA . ARG A 1 227 ? -14.296 -53.574 -6.828 1.00 51.88 221 ARG A CA 1
ATOM 1706 C C . ARG A 1 227 ? -15.321 -52.703 -6.100 1.00 59.24 221 ARG A C 1
ATOM 1707 O O . ARG A 1 227 ? -16.318 -53.220 -5.582 1.00 53.11 221 ARG A O 1
ATOM 1715 N N . HIS A 1 228 ? -15.044 -51.397 -6.021 1.00 49.63 222 HIS A N 1
ATOM 1716 C CA . HIS A 1 228 ? -15.883 -50.484 -5.200 1.00 43.62 222 HIS A CA 1
ATOM 1717 C C . HIS A 1 228 ? -16.600 -49.417 -6.035 1.00 51.26 222 HIS A C 1
ATOM 1718 O O . HIS A 1 228 ? -15.963 -48.475 -6.529 1.00 41.75 222 HIS A O 1
ATOM 1725 N N . GLY A 1 229 ? -17.919 -49.546 -6.146 1.00 43.92 223 GLY A N 1
ATOM 1726 C CA . GLY A 1 229 ? -18.716 -48.556 -6.887 1.00 44.17 223 GLY A CA 1
ATOM 1727 C C . GLY A 1 229 ? -18.764 -47.222 -6.173 1.00 44.36 223 GLY A C 1
ATOM 1728 O O . GLY A 1 229 ? -19.004 -46.226 -6.843 1.00 39.40 223 GLY A O 1
ATOM 1729 N N . GLU A 1 230 ? -18.551 -47.221 -4.859 1.00 40.15 224 GLU A N 1
ATOM 1730 C CA . GLU A 1 230 ? -18.480 -45.951 -4.098 1.00 45.34 224 GLU A CA 1
ATOM 1731 C C . GLU A 1 230 ? -17.279 -45.150 -4.613 1.00 43.20 224 GLU A C 1
ATOM 1732 O O . GLU A 1 230 ? -17.370 -43.922 -4.647 1.00 40.26 224 GLU A O 1
ATOM 1738 N N . LEU A 1 231 ? -16.211 -45.834 -5.021 1.00 35.69 225 LEU A N 1
ATOM 1739 C CA . LEU A 1 231 ? -15.088 -45.073 -5.564 1.00 34.88 225 LEU A CA 1
ATOM 1740 C C . LEU A 1 231 ? -15.408 -44.535 -6.952 1.00 36.56 225 LEU A C 1
ATOM 1741 O O . LEU A 1 231 ? -15.054 -43.397 -7.286 1.00 35.00 225 LEU A O 1
ATOM 1746 N N . ARG A 1 232 ? -16.042 -45.354 -7.802 1.00 36.08 226 ARG A N 1
ATOM 1747 C CA . ARG A 1 232 ? -16.517 -44.838 -9.076 1.00 31.72 226 ARG A CA 1
ATOM 1748 C C . ARG A 1 232 ? -17.516 -43.706 -8.853 1.00 33.48 226 ARG A C 1
ATOM 1749 O O . ARG A 1 232 ? -17.504 -42.706 -9.582 1.00 33.42 226 ARG A O 1
ATOM 1757 N N . GLU A 1 233 ? -18.365 -43.815 -7.839 1.00 33.63 227 GLU A N 1
ATOM 1758 C CA . GLU A 1 233 ? -19.398 -42.768 -7.626 1.00 37.32 227 GLU A CA 1
ATOM 1759 C C . GLU A 1 233 ? -18.746 -41.417 -7.288 1.00 34.03 227 GLU A C 1
ATOM 1760 O O . GLU A 1 233 ? -19.212 -40.406 -7.801 1.00 35.45 227 GLU A O 1
ATOM 1766 N N . ILE A 1 234 ? 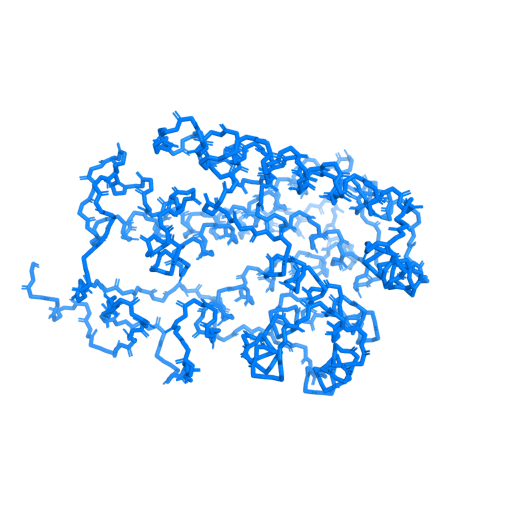-17.717 -41.406 -6.441 1.00 30.16 228 ILE A N 1
ATOM 1767 C CA . ILE A 1 234 ? -17.111 -40.108 -6.019 1.00 34.20 228 ILE A CA 1
ATOM 1768 C C . ILE A 1 234 ? -16.457 -39.456 -7.243 1.00 34.43 228 ILE A C 1
ATOM 1769 O O . ILE A 1 234 ? -16.547 -38.234 -7.368 1.00 29.91 228 ILE A O 1
ATOM 1774 N N . VAL A 1 235 ? -15.836 -40.252 -8.113 1.00 26.29 229 VAL A N 1
ATOM 1775 C CA . VAL A 1 235 ? -15.320 -39.686 -9.366 1.00 31.62 229 VAL A CA 1
ATOM 1776 C C . VAL A 1 235 ? -16.444 -39.041 -10.162 1.00 33.67 229 VAL A C 1
ATOM 1777 O O . VAL A 1 235 ? -16.300 -37.936 -10.718 1.00 30.34 229 VAL A O 1
ATOM 1781 N N . ASP A 1 236 ? -17.575 -39.734 -10.256 1.00 30.30 230 ASP A N 1
ATOM 1782 C CA . ASP A 1 236 ? -18.718 -39.205 -10.994 1.00 34.02 230 ASP A CA 1
ATOM 1783 C C . ASP A 1 236 ? -19.266 -37.910 -10.387 1.00 31.17 230 ASP A C 1
ATOM 1784 O O . ASP A 1 236 ? -19.764 -37.040 -11.119 1.00 28.58 230 ASP A O 1
ATOM 1789 N N . ILE A 1 237 ? -19.206 -37.774 -9.064 1.00 31.89 231 ILE A N 1
ATOM 1790 C CA . ILE A 1 237 ? -19.666 -36.539 -8.429 1.00 28.68 231 ILE A CA 1
ATOM 1791 C C . ILE A 1 237 ? -18.744 -35.391 -8.813 1.00 26.99 231 ILE A C 1
ATOM 1792 O O . ILE A 1 237 ? -19.192 -34.306 -9.184 1.00 28.69 231 ILE A O 1
ATOM 1797 N N . ALA A 1 238 ? -17.439 -35.637 -8.749 1.00 28.85 232 ALA A N 1
ATOM 1798 C CA . ALA A 1 238 ? -16.471 -34.622 -9.154 1.00 28.76 232 ALA A CA 1
ATOM 1799 C C . ALA A 1 238 ? -16.629 -34.261 -10.627 1.00 28.38 232 ALA A C 1
ATOM 1800 O O . ALA A 1 238 ? -16.526 -33.088 -10.995 1.00 29.84 232 ALA A O 1
ATOM 1802 N N . LEU A 1 239 ? -16.883 -35.258 -11.492 1.00 26.95 233 LEU A N 1
ATOM 1803 C CA . LEU A 1 239 ? -17.134 -34.978 -12.901 1.00 31.57 233 LEU A CA 1
ATOM 1804 C C . LEU A 1 239 ? -18.235 -33.943 -13.083 1.00 27.85 233 LEU A C 1
ATOM 1805 O O . LEU A 1 239 ? -18.070 -32.973 -13.829 1.00 28.79 233 LEU A O 1
ATOM 1810 N N . GLU A 1 240 ? -19.372 -34.144 -12.430 1.00 26.03 234 GLU A N 1
ATOM 1811 C CA . GLU A 1 240 ? -20.518 -33.221 -12.637 1.00 27.73 234 GLU A CA 1
ATOM 1812 C C . GLU A 1 240 ? -20.195 -31.854 -12.026 1.00 27.92 234 GLU A C 1
ATOM 1813 O O . GLU A 1 240 ? -20.513 -30.848 -12.639 1.00 27.12 234 GLU A O 1
ATOM 1819 N N . HIS A 1 241 ? -19.558 -31.852 -10.863 1.00 28.33 235 HIS A N 1
ATOM 1820 C CA . HIS A 1 241 ? -19.162 -30.590 -10.249 1.00 28.84 235 HIS A CA 1
ATOM 1821 C C . HIS A 1 241 ? -18.342 -29.765 -11.242 1.00 24.88 235 HIS A C 1
ATOM 1822 O O . HIS A 1 241 ? -18.645 -28.585 -11.492 1.00 28.76 235 HIS A O 1
ATOM 1829 N N . ILE A 1 242 ? -17.318 -30.380 -11.834 1.00 27.01 236 ILE A N 1
ATOM 1830 C CA . ILE A 1 242 ? -16.413 -29.676 -12.746 1.00 27.06 236 ILE A CA 1
ATOM 1831 C C . ILE A 1 242 ? -17.123 -29.251 -14.023 1.00 28.28 236 ILE A C 1
ATOM 1832 O O . ILE A 1 242 ? -16.936 -28.129 -14.497 1.00 29.65 236 ILE A O 1
ATOM 1837 N N . MET A 1 243 ? -17.962 -30.124 -14.604 1.00 29.83 237 MET A N 1
ATOM 1838 C CA . MET A 1 243 ? -18.580 -29.732 -15.869 1.00 30.01 237 MET A CA 1
ATOM 1839 C C . MET A 1 243 ? -19.604 -28.629 -15.641 1.00 27.91 237 MET A C 1
ATOM 1840 O O . MET A 1 243 ? -19.753 -27.723 -16.481 1.00 30.41 237 MET A O 1
ATOM 1845 N N . LEU A 1 244 ? -20.318 -28.671 -14.513 1.00 27.08 238 LEU A N 1
ATOM 1846 C CA . LEU A 1 244 ? -21.306 -27.624 -14.254 1.00 25.00 238 LEU A CA 1
ATOM 1847 C C . LEU A 1 244 ? -20.635 -26.307 -13.888 1.00 29.57 238 LEU A C 1
ATOM 1848 O O . LEU A 1 244 ? -21.101 -25.229 -14.280 1.00 28.07 238 LEU A O 1
ATOM 1853 N N . THR A 1 245 ? -19.578 -26.379 -13.078 1.00 24.57 239 THR A N 1
ATOM 1854 C CA . THR A 1 245 ? -18.819 -25.166 -12.769 1.00 25.22 239 THR A CA 1
ATOM 1855 C C . THR A 1 245 ? -18.272 -24.553 -14.042 1.00 30.56 239 THR A C 1
ATOM 1856 O O . THR A 1 245 ? -18.357 -23.332 -14.247 1.00 31.43 239 THR A O 1
ATOM 1860 N N . ASN A 1 246 ? -17.700 -25.397 -14.914 1.00 27.53 240 ASN A N 1
ATOM 1861 C CA . ASN A 1 246 ? -17.201 -24.900 -16.185 1.00 28.74 240 ASN A CA 1
ATOM 1862 C C . ASN A 1 246 ? -18.295 -24.176 -16.951 1.00 33.77 240 ASN A C 1
ATOM 1863 O O . ASN A 1 246 ? -18.071 -23.074 -17.458 1.00 29.94 240 ASN A O 1
ATOM 1868 N N . ASP A 1 247 ? -19.497 -24.759 -17.011 1.00 28.38 241 ASP A N 1
ATOM 1869 C CA . ASP A 1 247 ? -20.589 -24.137 -17.763 1.00 28.56 241 ASP A CA 1
ATOM 1870 C C . ASP A 1 247 ? -20.960 -22.770 -17.198 1.00 30.78 241 ASP A C 1
ATOM 1871 O O . ASP A 1 247 ? -21.260 -21.829 -17.956 1.00 34.89 241 ASP A O 1
ATOM 1876 N N . LEU A 1 248 ? -20.987 -22.647 -15.860 1.00 29.44 242 LEU A N 1
ATOM 1877 C CA . LEU A 1 248 ? -21.295 -21.352 -15.245 1.00 25.58 242 LEU A CA 1
ATOM 1878 C C . LEU A 1 248 ? -20.360 -20.246 -15.737 1.00 32.73 242 LEU A C 1
ATOM 1879 O O . LEU A 1 248 ? -20.799 -19.118 -16.012 1.00 30.67 242 LEU A O 1
ATOM 1884 N N . PHE A 1 249 ? -19.074 -20.541 -15.858 1.00 30.40 243 PHE A N 1
ATOM 1885 C CA . PHE A 1 249 ? -18.104 -19.510 -16.219 1.00 31.01 243 PHE A CA 1
ATOM 1886 C C . PHE A 1 249 ? -17.884 -19.406 -17.726 1.00 33.92 243 PHE A C 1
ATOM 1887 O O . PHE A 1 249 ? -17.436 -18.351 -18.202 1.00 34.77 243 PHE A O 1
ATOM 1895 N N . SER A 1 250 ? -18.211 -20.451 -18.494 1.00 27.46 244 SER A N 1
ATOM 1896 C CA . SER A 1 250 ? -18.070 -20.405 -19.951 1.00 25.99 244 SER A CA 1
ATOM 1897 C C . SER A 1 250 ? -19.354 -19.949 -20.628 1.00 35.62 244 SER A C 1
ATOM 1898 O O . SER A 1 250 ? -19.382 -19.800 -21.851 1.00 37.27 244 SER A O 1
ATOM 1901 N N . PHE A 1 251 ? -20.399 -19.680 -19.843 1.00 33.57 245 PHE A N 1
ATOM 1902 C CA . PHE A 1 251 ? -21.707 -19.342 -20.407 1.00 33.21 245 PHE A CA 1
ATOM 1903 C C . PHE A 1 251 ? -21.629 -18.120 -21.324 1.00 36.85 245 PHE A C 1
ATOM 1904 O O . PHE A 1 251 ? -22.134 -18.145 -22.454 1.00 40.94 245 PHE A O 1
ATOM 1912 N N . ARG A 1 252 ? -20.991 -17.042 -20.856 1.00 30.71 246 ARG A N 1
ATOM 1913 C CA . ARG A 1 252 ? -20.957 -15.809 -21.636 1.00 32.66 246 ARG A CA 1
ATOM 1914 C C . ARG A 1 252 ? -20.317 -16.037 -22.992 1.00 40.36 246 ARG A C 1
ATOM 1915 O O . ARG A 1 252 ? -20.885 -15.686 -24.031 1.00 37.36 246 ARG A O 1
ATOM 1923 N N . ALA A 1 253 ? -19.141 -16.656 -23.005 1.00 34.92 247 ALA A N 1
ATOM 1924 C CA . ALA A 1 253 ? -18.425 -16.834 -24.259 1.00 39.89 247 ALA A CA 1
ATOM 1925 C C . ALA A 1 253 ? -19.139 -17.830 -25.169 1.00 42.98 247 ALA A C 1
ATOM 1926 O O . ALA A 1 253 ? -19.266 -17.592 -26.370 1.00 44.14 247 ALA A O 1
ATOM 1928 N N . GLU A 1 254 ? -19.626 -18.942 -24.615 1.00 43.99 248 GLU A N 1
ATOM 1929 C CA . GLU A 1 254 ? -20.200 -19.995 -25.447 1.00 45.66 248 GLU A CA 1
ATOM 1930 C C . GLU A 1 254 ? -21.572 -19.619 -25.986 1.00 61.39 248 GLU A C 1
ATOM 1931 O O . GLU A 1 254 ? -21.937 -20.051 -27.082 1.00 74.17 248 GLU A O 1
ATOM 1937 N N . CYS A 1 255 ? -22.337 -18.813 -25.258 1.00 56.65 249 CYS A N 1
ATOM 1938 C CA . CYS A 1 255 ? -23.659 -18.416 -25.721 1.00 65.07 249 CYS A CA 1
ATOM 1939 C C . CYS A 1 255 ? -23.614 -17.138 -26.563 1.00 67.07 249 CYS A C 1
ATOM 1940 O O . CYS A 1 255 ? -24.639 -16.741 -27.130 1.00 81.42 249 CYS A O 1
ATOM 1943 N N . ALA A 1 256 ? -22.436 -16.522 -26.690 1.00 62.08 250 ALA A N 1
ATOM 1944 C CA . ALA A 1 256 ? -22.140 -15.497 -27.684 1.00 63.90 250 ALA A CA 1
ATOM 1945 C C . ALA A 1 256 ? -21.603 -16.086 -28.987 1.00 80.56 250 ALA A C 1
ATOM 1946 O O . ALA A 1 256 ? -21.328 -15.325 -29.927 1.00 75.50 250 ALA A O 1
ATOM 1948 N N . MET A 1 257 ? -21.412 -17.413 -29.043 1.00 81.93 251 MET A N 1
ATOM 1949 C CA . MET A 1 257 ? -21.121 -18.157 -30.268 1.00 84.26 251 MET A CA 1
ATOM 1950 C C . MET A 1 257 ? -22.287 -19.026 -30.730 1.00 84.92 251 MET A C 1
ATOM 1951 O O . MET A 1 257 ? -22.174 -19.672 -31.781 1.00 90.43 251 MET A O 1
ATOM 1956 N N . ASP A 1 258 ? -23.387 -19.074 -29.963 1.00 80.49 252 ASP A N 1
ATOM 1957 C CA . ASP A 1 258 ? -24.594 -19.856 -30.268 1.00 87.68 252 ASP A CA 1
ATOM 1958 C C . ASP A 1 258 ? -24.394 -21.364 -30.083 1.00 92.34 252 ASP A C 1
ATOM 1959 O O . ASP A 1 258 ? -25.062 -22.176 -30.735 1.00 90.51 252 ASP A O 1
ATOM 1964 N N . ASP A 1 259 ? -23.483 -21.736 -29.177 1.00 87.59 253 ASP A N 1
ATOM 1965 C CA . ASP A 1 259 ? -23.328 -23.101 -28.675 1.00 87.27 253 ASP A CA 1
ATOM 1966 C C . ASP A 1 259 ? -24.046 -23.159 -27.328 1.00 87.38 253 ASP A C 1
ATOM 1967 O O . ASP A 1 259 ? -23.611 -22.529 -26.356 1.00 84.50 253 ASP A O 1
ATOM 1972 N N . TYR A 1 260 ? -25.144 -23.907 -27.262 1.00 77.44 254 TYR A N 1
ATOM 1973 C CA . TYR A 1 260 ? -25.979 -23.896 -26.069 1.00 75.76 254 TYR A CA 1
ATOM 1974 C C . TYR A 1 260 ? -25.978 -25.228 -25.326 1.00 65.15 254 TYR A C 1
ATOM 1975 O O . TYR A 1 260 ? -26.905 -25.489 -24.548 1.00 62.21 254 TYR A O 1
ATOM 1984 N N . VAL A 1 261 ? -24.958 -26.074 -25.532 1.00 58.39 255 VAL A N 1
ATOM 1985 C CA . VAL A 1 261 ? -24.808 -27.245 -24.672 1.00 63.59 255 VAL A CA 1
ATOM 1986 C C . VAL A 1 261 ? -24.126 -26.736 -23.407 1.00 60.13 255 VAL A C 1
ATOM 1987 O O . VAL A 1 261 ? -22.927 -26.957 -23.184 1.00 49.23 255 VAL A O 1
ATOM 1991 N N . ASN A 1 262 ? -24.908 -26.032 -22.585 1.00 49.18 256 ASN A N 1
ATOM 1992 C CA . ASN A 1 262 ? -24.426 -25.293 -21.425 1.00 38.94 256 ASN A CA 1
ATOM 1993 C C . ASN A 1 262 ? -25.524 -25.296 -20.381 1.00 35.84 256 ASN A C 1
ATOM 1994 O O . ASN A 1 262 ? -26.654 -24.905 -20.684 1.00 35.09 256 ASN A O 1
ATOM 1999 N N . ALA A 1 263 ? -25.187 -25.713 -19.160 1.00 35.89 257 ALA A N 1
ATOM 2000 C CA . ALA A 1 263 ? -26.195 -25.916 -18.118 1.00 33.62 257 ALA A CA 1
ATOM 2001 C C . ALA A 1 263 ? -26.969 -24.644 -17.818 1.00 40.37 257 ALA A C 1
ATOM 2002 O O . ALA A 1 263 ? -28.186 -24.685 -17.569 1.00 32.83 257 ALA A O 1
ATOM 2004 N N . LEU A 1 264 ? -26.284 -23.503 -17.799 1.00 34.71 258 LEU A N 1
ATOM 2005 C CA . LEU A 1 264 ? -26.989 -22.264 -17.499 1.00 32.54 258 LEU A CA 1
ATOM 2006 C C . LEU A 1 264 ? -27.945 -21.880 -18.632 1.00 33.31 258 LEU A C 1
ATOM 2007 O O . LEU A 1 264 ? -29.087 -21.471 -18.378 1.00 39.60 258 LEU A O 1
ATOM 2012 N N . ALA A 1 265 ? -27.502 -22.002 -19.885 1.00 37.04 259 ALA A N 1
ATOM 2013 C CA . ALA A 1 265 ? -28.425 -21.849 -21.013 1.00 41.96 259 ALA A CA 1
ATOM 2014 C C . ALA A 1 265 ? -29.620 -22.791 -20.891 1.00 44.93 259 ALA A C 1
ATOM 2015 O O . ALA A 1 265 ? -30.761 -22.396 -21.149 1.00 44.67 259 ALA A O 1
ATOM 2017 N N . VAL A 1 266 ? -29.376 -24.048 -20.520 1.00 41.85 260 VAL A N 1
ATOM 2018 C CA . VAL A 1 266 ? -30.473 -25.011 -20.371 1.00 39.23 260 VAL A CA 1
ATOM 2019 C C . VAL A 1 266 ? -31.457 -24.539 -19.307 1.00 47.47 260 VAL A C 1
ATOM 2020 O O . VAL A 1 266 ? -32.677 -24.553 -19.520 1.00 44.71 260 VAL A O 1
ATOM 2024 N N . LEU A 1 267 ? -30.947 -24.089 -18.150 1.00 42.67 261 LEU A N 1
ATOM 2025 C CA . LEU A 1 267 ? -31.849 -23.615 -17.100 1.00 41.01 261 LEU A CA 1
ATOM 2026 C C . LEU A 1 267 ? -32.607 -22.356 -17.518 1.00 45.57 261 LEU A C 1
ATOM 2027 O O . LEU A 1 267 ? -33.775 -22.189 -17.143 1.00 46.94 261 LEU A O 1
ATOM 2032 N N . ARG A 1 268 ? -31.982 -21.471 -18.295 1.00 45.04 262 ARG A N 1
ATOM 2033 C CA . ARG A 1 268 ? -32.693 -20.294 -18.803 1.00 54.78 262 ARG A CA 1
ATOM 2034 C C . ARG A 1 268 ? -33.735 -20.678 -19.850 1.00 52.99 262 ARG A C 1
ATOM 2035 O O . ARG A 1 268 ? -34.936 -20.448 -19.668 1.00 61.84 262 ARG A O 1
ATOM 2043 N N . LEU A 1 269 ? -33.272 -21.254 -20.967 1.00 58.00 263 LEU A N 1
ATOM 2044 C CA . LEU A 1 269 ? -34.078 -21.421 -22.172 1.00 59.27 263 LEU A CA 1
ATOM 2045 C C . LEU A 1 269 ? -35.058 -22.576 -22.063 1.00 63.29 263 LEU A C 1
ATOM 2046 O O . LEU A 1 269 ? -36.112 -22.543 -22.703 1.00 70.59 263 LEU A O 1
ATOM 2051 N N . SER A 1 270 ? -34.740 -23.601 -21.275 1.00 63.24 264 SER A N 1
ATOM 2052 C CA . SER A 1 270 ? -35.602 -24.772 -21.196 1.00 59.91 264 SER A CA 1
ATOM 2053 C C . SER A 1 270 ? -36.439 -24.826 -19.928 1.00 62.49 264 SER A C 1
ATOM 2054 O O . SER A 1 270 ? -37.528 -25.407 -19.952 1.00 69.23 264 SER A O 1
ATOM 2057 N N . GLU A 1 271 ? -35.988 -24.234 -18.824 1.00 55.29 265 GLU A N 1
ATOM 2058 C CA . GLU A 1 271 ? -36.791 -24.218 -17.610 1.00 52.02 265 GLU A CA 1
ATOM 2059 C C . GLU A 1 271 ? -37.335 -22.841 -17.274 1.00 53.19 265 GLU A C 1
ATOM 2060 O O . GLU A 1 271 ? -37.995 -22.692 -16.237 1.00 58.72 265 GLU A O 1
ATOM 2066 N N . GLY A 1 272 ? -37.055 -21.832 -18.102 1.00 50.34 266 GLY A N 1
ATOM 2067 C CA . GLY A 1 272 ? -37.695 -20.533 -17.968 1.00 60.01 266 GLY A CA 1
ATOM 2068 C C . GLY A 1 272 ? -37.293 -19.695 -16.773 1.00 56.44 266 GLY A C 1
ATOM 2069 O O . GLY A 1 272 ? -38.065 -18.832 -16.362 1.00 55.29 266 GLY A O 1
ATOM 2070 N N . LEU A 1 273 ? -36.114 -19.928 -16.193 1.00 47.64 267 LEU A N 1
ATOM 2071 C CA . LEU A 1 273 ? -35.650 -19.115 -15.076 1.00 45.98 267 LEU A CA 1
ATOM 2072 C C . LEU A 1 273 ? -35.076 -17.787 -15.561 1.00 39.73 267 LEU A C 1
ATOM 2073 O O . LEU A 1 273 ? -34.391 -17.729 -16.586 1.00 47.51 267 LEU A O 1
ATOM 2078 N N . GLU A 1 274 ? -35.367 -16.716 -14.821 1.00 42.51 268 GLU A N 1
ATOM 2079 C CA . GLU A 1 274 ? -34.635 -15.473 -15.022 1.00 43.84 268 GLU A CA 1
ATOM 2080 C C . GLU A 1 274 ? -33.150 -15.708 -14.742 1.00 43.10 268 GLU A C 1
ATOM 2081 O O . GLU A 1 274 ? -32.765 -16.688 -14.093 1.00 37.82 268 GLU A O 1
ATOM 2087 N N . LEU A 1 275 ? -32.313 -14.794 -15.246 1.00 40.18 269 LEU A N 1
ATOM 2088 C CA . LEU A 1 275 ? -30.864 -14.998 -15.186 1.00 39.22 269 LEU A CA 1
ATOM 2089 C C . LEU A 1 275 ? -30.376 -15.200 -13.746 1.00 34.24 269 LEU A C 1
ATOM 2090 O O . LEU A 1 275 ? -29.666 -16.171 -13.463 1.00 37.61 269 LEU A O 1
ATOM 2095 N N . GLN A 1 276 ? -30.720 -14.287 -12.820 1.00 33.81 270 GLN A N 1
ATOM 2096 C CA . GLN A 1 276 ? -30.284 -14.475 -11.430 1.00 31.58 270 GLN A CA 1
ATOM 2097 C C . GLN A 1 276 ? -30.819 -15.781 -10.847 1.00 39.03 270 GLN A C 1
ATOM 2098 O O . GLN A 1 276 ? -30.091 -16.514 -10.168 1.00 32.06 270 GLN A O 1
ATOM 2104 N N . ASP A 1 277 ? -32.094 -16.093 -11.088 1.00 34.99 271 ASP A N 1
ATOM 2105 C CA . ASP A 1 277 ? -32.631 -17.345 -10.554 1.00 34.76 271 ASP A CA 1
ATOM 2106 C C . ASP A 1 277 ? -31.972 -18.563 -11.201 1.00 31.68 271 ASP A C 1
ATOM 2107 O O . ASP A 1 277 ? -31.846 -19.613 -10.558 1.00 34.60 271 ASP A O 1
ATOM 2112 N N . ALA A 1 278 ? -31.580 -18.463 -12.471 1.00 35.50 272 ALA A N 1
ATOM 2113 C CA . ALA A 1 278 ? -30.880 -19.579 -13.093 1.00 32.94 272 ALA A CA 1
ATOM 2114 C C . ALA A 1 278 ? -29.484 -19.731 -12.497 1.00 35.95 272 ALA A C 1
ATOM 2115 O O . ALA A 1 278 ? -29.034 -20.851 -12.243 1.00 30.28 272 ALA A O 1
ATOM 2117 N N . VAL A 1 279 ? -28.784 -18.617 -12.274 1.00 29.40 273 VAL A N 1
ATOM 2118 C CA . VAL A 1 279 ? -27.490 -18.689 -11.584 1.00 31.58 273 VAL A CA 1
ATOM 2119 C C . VAL A 1 279 ? -27.656 -19.240 -10.168 1.00 32.45 273 VAL A C 1
ATOM 2120 O O . VAL A 1 279 ? -26.888 -20.102 -9.735 1.00 29.32 273 VAL A O 1
ATOM 2124 N N . ASP A 1 280 ? -28.673 -18.777 -9.424 1.00 31.86 274 ASP A N 1
ATOM 2125 C CA . ASP A 1 280 ? -28.873 -19.297 -8.076 1.00 33.13 274 ASP A CA 1
ATOM 2126 C C . ASP A 1 280 ? -29.113 -20.799 -8.124 1.00 30.32 274 ASP A C 1
ATOM 2127 O O . ASP A 1 280 ? -28.579 -21.550 -7.311 1.00 29.94 274 ASP A O 1
ATOM 2132 N N . ARG A 1 281 ? -29.919 -21.250 -9.091 1.00 32.53 275 ARG A N 1
ATOM 2133 C CA . ARG A 1 281 ? -30.242 -22.672 -9.179 1.00 30.82 275 ARG A CA 1
ATOM 2134 C C . ARG A 1 281 ? -29.002 -23.493 -9.514 1.00 31.66 275 ARG A C 1
ATOM 2135 O O . ARG A 1 281 ? -28.766 -24.519 -8.892 1.00 29.19 275 ARG A O 1
ATOM 2143 N N . LEU A 1 282 ? -28.187 -23.042 -10.480 1.00 30.18 276 LEU A N 1
ATOM 2144 C CA . LEU A 1 282 ? -26.967 -23.772 -10.842 1.00 28.72 276 LEU A CA 1
ATOM 2145 C C . LEU A 1 282 ? -25.951 -23.755 -9.702 1.00 30.45 276 LEU A C 1
ATOM 2146 O O . LEU A 1 282 ? -25.250 -24.742 -9.472 1.00 30.84 276 LEU A O 1
ATOM 2151 N N . PHE A 1 283 ? -25.851 -22.634 -8.986 1.00 27.90 277 PHE A N 1
ATOM 2152 C CA . PHE A 1 283 ? -25.030 -22.579 -7.787 1.00 27.51 277 PHE A CA 1
ATOM 2153 C C . PHE A 1 283 ? -25.475 -23.634 -6.777 1.00 28.57 277 PHE A C 1
ATOM 2154 O O . PHE A 1 283 ? -24.655 -24.358 -6.201 1.00 26.79 277 PHE A O 1
ATOM 2162 N N . THR A 1 284 ? -26.781 -23.752 -6.562 1.00 26.41 278 THR A N 1
ATOM 2163 C CA . THR A 1 284 ? -27.267 -24.708 -5.570 1.00 28.33 278 THR A CA 1
ATOM 2164 C C . THR A 1 284 ? -26.946 -26.136 -5.998 1.00 25.98 278 THR A C 1
ATOM 2165 O O . THR A 1 284 ? -26.524 -26.958 -5.171 1.00 28.96 278 THR A O 1
ATOM 2169 N N . VAL A 1 285 ? -27.111 -26.447 -7.277 1.00 28.12 279 VAL A N 1
ATOM 2170 C CA . VAL A 1 285 ? -26.818 -27.818 -7.786 1.00 28.18 279 VAL A CA 1
ATOM 2171 C C . VAL A 1 285 ? -25.333 -28.132 -7.584 1.00 29.98 279 VAL A C 1
ATOM 2172 O O . VAL A 1 285 ? -25.015 -29.216 -7.104 1.00 26.48 279 VAL A O 1
ATOM 2176 N N . ILE A 1 286 ? -24.471 -27.190 -7.940 1.00 26.91 280 ILE A N 1
ATOM 2177 C CA . ILE A 1 286 ? -23.033 -27.452 -7.818 1.00 27.08 280 ILE A CA 1
ATOM 2178 C C . ILE A 1 286 ? -22.652 -27.623 -6.348 1.00 25.94 280 ILE A C 1
ATOM 2179 O O . ILE A 1 286 ? -21.848 -28.491 -5.996 1.00 29.65 280 ILE A O 1
ATOM 2184 N N . GLU A 1 287 ? -23.208 -26.783 -5.465 1.00 28.75 281 GLU A N 1
ATOM 2185 C CA . GLU A 1 287 ? -22.971 -26.948 -4.033 1.00 26.18 281 GLU A CA 1
ATOM 2186 C C . GLU A 1 287 ? -23.411 -28.328 -3.553 1.00 27.50 281 GLU A C 1
ATOM 2187 O O . GLU A 1 287 ? -22.776 -28.918 -2.662 1.00 25.23 281 GLU A O 1
ATOM 2193 N N . GLY A 1 288 ? -24.535 -28.820 -4.089 1.00 29.21 282 GLY A N 1
ATOM 2194 C CA . GLY A 1 288 ? -24.988 -30.174 -3.771 1.00 28.05 282 GLY A CA 1
ATOM 2195 C C . GLY A 1 288 ? -23.983 -31.241 -4.166 1.00 29.85 282 GLY A C 1
ATOM 2196 O O . GLY A 1 288 ? -23.818 -32.239 -3.463 1.00 27.89 282 GLY A O 1
ATOM 2197 N N . ARG A 1 289 ? -23.318 -31.056 -5.304 1.00 29.35 283 ARG A N 1
ATOM 2198 C CA . ARG A 1 289 ? -22.258 -31.995 -5.680 1.00 27.38 283 ARG A CA 1
ATOM 2199 C C . ARG A 1 289 ? -21.073 -31.846 -4.743 1.00 31.72 283 ARG A C 1
ATOM 2200 O O . ARG A 1 289 ? -20.443 -32.843 -4.372 1.00 29.60 283 ARG A O 1
ATOM 2208 N N . ARG A 1 290 ? -20.746 -30.609 -4.328 1.00 27.63 284 ARG A N 1
ATOM 2209 C CA . ARG A 1 290 ? -19.649 -30.477 -3.365 1.00 28.41 284 ARG A CA 1
ATOM 2210 C C . ARG A 1 290 ? -19.994 -31.172 -2.049 1.00 26.55 284 ARG A C 1
ATOM 2211 O O . ARG A 1 290 ? -19.172 -31.904 -1.499 1.00 27.77 284 ARG A O 1
ATOM 2219 N N . THR A 1 291 ? -21.218 -30.988 -1.534 1.00 27.47 285 THR A N 1
ATOM 2220 C CA . THR A 1 291 ? -21.518 -31.636 -0.255 1.00 29.58 285 THR A CA 1
ATOM 2221 C C . THR A 1 291 ? -21.622 -33.153 -0.429 1.00 30.32 285 THR A C 1
ATOM 2222 O O . THR A 1 291 ? -21.166 -33.913 0.439 1.00 30.54 285 THR A O 1
ATOM 2226 N N . ASP A 1 292 ? -22.184 -33.617 -1.559 1.00 32.28 286 ASP A N 1
ATOM 2227 C CA . ASP A 1 292 ? -22.211 -35.063 -1.819 1.00 27.91 286 ASP A CA 1
ATOM 2228 C C . ASP A 1 292 ? -20.801 -35.632 -1.866 1.00 30.32 286 ASP A C 1
ATOM 2229 O O . ASP A 1 292 ? -20.541 -36.741 -1.371 1.00 31.02 286 ASP A O 1
ATOM 2234 N N . PHE A 1 293 ? -19.882 -34.905 -2.506 1.00 28.59 287 PHE A N 1
ATOM 2235 C CA . PHE A 1 293 ? -18.482 -35.343 -2.560 1.00 31.37 287 PHE A CA 1
ATOM 2236 C C . PHE A 1 293 ? -17.882 -35.466 -1.164 1.00 30.62 287 PHE A C 1
ATOM 2237 O O . PHE A 1 293 ? -17.218 -36.462 -0.850 1.00 29.08 287 PHE A O 1
ATOM 2245 N N . MET A 1 294 ? -18.057 -34.449 -0.311 1.00 28.23 288 MET A N 1
ATOM 2246 C CA . MET A 1 294 ? -17.435 -34.545 1.011 1.00 28.54 288 MET A CA 1
ATOM 2247 C C . MET A 1 294 ? -18.030 -35.706 1.802 1.00 31.88 288 MET A C 1
ATOM 2248 O O . MET A 1 294 ? -17.309 -36.426 2.505 1.00 30.82 288 MET A O 1
ATOM 2253 N N . ALA A 1 295 ? -19.334 -35.916 1.685 1.00 30.58 289 ALA A N 1
ATOM 2254 C CA . ALA A 1 295 ? -19.945 -37.045 2.393 1.00 37.66 289 ALA A CA 1
ATOM 2255 C C . ALA A 1 295 ? -19.409 -38.378 1.874 1.00 36.60 289 ALA A C 1
ATOM 2256 O O . ALA A 1 295 ? -19.141 -39.310 2.660 1.00 36.38 289 ALA A O 1
ATOM 2258 N N . ALA A 1 296 ? -19.249 -38.491 0.563 1.00 28.97 290 ALA A N 1
ATOM 2259 C CA . ALA A 1 296 ? -18.723 -39.744 -0.012 1.00 28.54 290 ALA A CA 1
ATOM 2260 C C . ALA A 1 296 ? -17.282 -39.934 0.453 1.00 34.27 290 ALA A C 1
ATOM 2261 O O . ALA A 1 296 ? -16.900 -41.055 0.776 1.00 30.64 290 ALA A O 1
ATOM 2263 N N . ARG A 1 297 ? -16.532 -38.842 0.478 1.00 29.06 291 ARG A N 1
ATOM 2264 C CA . ARG A 1 297 ? -15.138 -38.947 0.884 1.00 32.67 291 ARG A CA 1
ATOM 2265 C C . ARG A 1 297 ? -15.014 -39.407 2.334 1.00 33.10 291 ARG A C 1
ATOM 2266 O O . ARG A 1 297 ? -14.139 -40.224 2.649 1.00 34.72 291 ARG A O 1
ATOM 2274 N N . ARG A 1 298 ? -15.853 -38.870 3.239 1.00 31.87 292 ARG A N 1
ATOM 2275 C CA . ARG A 1 298 ? -15.812 -39.317 4.641 1.00 33.58 292 ARG A CA 1
ATOM 2276 C C . ARG A 1 298 ? -16.069 -40.820 4.754 1.00 35.70 292 ARG A C 1
ATOM 2277 O O . ARG A 1 298 ? -15.377 -41.529 5.501 1.00 36.76 292 ARG A O 1
ATOM 2285 N N . ARG A 1 299 ? -17.052 -41.315 4.023 1.00 33.33 293 ARG A N 1
ATOM 2286 C CA . ARG A 1 299 ? -17.354 -42.766 4.063 1.00 32.96 293 ARG A CA 1
ATOM 2287 C C . ARG A 1 299 ? -16.152 -43.550 3.517 1.00 43.62 293 ARG A C 1
ATOM 2288 O O . ARG A 1 299 ? -15.794 -44.559 4.128 1.00 38.63 293 ARG A O 1
ATOM 2296 N N . LEU A 1 300 ? -15.554 -43.097 2.417 1.00 33.79 294 LEU A N 1
ATOM 2297 C CA . LEU A 1 300 ? -14.446 -43.868 1.855 1.00 32.37 294 LEU A CA 1
ATOM 2298 C C . LEU A 1 300 ? -13.232 -43.847 2.770 1.00 41.05 294 LEU A C 1
ATOM 2299 O O . LEU A 1 300 ? -12.524 -44.860 2.888 1.00 40.14 294 LEU A O 1
ATOM 2304 N N . GLU A 1 301 ? -12.955 -42.706 3.419 1.00 33.67 295 GLU A N 1
ATOM 2305 C CA . GLU A 1 301 ? -11.772 -42.619 4.275 1.00 33.47 295 GLU A CA 1
ATOM 2306 C C . GLU A 1 301 ? -11.969 -43.326 5.607 1.00 44.53 295 GLU A C 1
ATOM 2307 O O . GLU A 1 301 ? -10.992 -43.509 6.349 1.00 40.85 295 GLU A O 1
ATOM 2313 N N . SER A 1 302 ? -13.194 -43.758 5.909 1.00 37.74 296 SER A N 1
ATOM 2314 C CA . SER A 1 302 ? -13.442 -44.522 7.121 1.00 44.44 296 SER A CA 1
ATOM 2315 C C . SER A 1 302 ? -13.711 -46.002 6.862 1.00 44.96 296 SER A C 1
ATOM 2316 O O . SER A 1 302 ? -13.821 -46.763 7.827 1.00 46.82 296 SER A O 1
ATOM 2319 N N . GLY A 1 303 ? -13.777 -46.437 5.604 1.00 41.50 297 GLY A N 1
ATOM 2320 C CA . GLY A 1 303 ? -14.044 -47.824 5.252 1.00 47.70 297 GLY A CA 1
ATOM 2321 C C . GLY A 1 303 ? -12.786 -48.641 5.017 1.00 40.43 297 GLY A C 1
ATOM 2322 O O . GLY A 1 303 ? -11.697 -48.312 5.516 1.00 42.91 297 GLY A O 1
ATOM 2323 N N . GLU A 1 304 ? -12.934 -49.726 4.237 1.00 43.96 298 GLU A N 1
ATOM 2324 C CA . GLU A 1 304 ? -11.829 -50.662 3.987 1.00 56.89 298 GLU A CA 1
ATOM 2325 C C . GLU A 1 304 ? -10.638 -49.977 3.331 1.00 60.96 298 GLU A C 1
ATOM 2326 O O . GLU A 1 304 ? -9.484 -50.370 3.554 1.00 54.63 298 GLU A O 1
ATOM 2332 N N . LEU A 1 305 ? -10.901 -48.994 2.470 1.00 44.75 299 LEU A N 1
ATOM 2333 C CA . LEU A 1 305 ? -9.829 -48.364 1.730 1.00 43.19 299 LEU A CA 1
ATOM 2334 C C . LEU A 1 305 ? -9.160 -47.249 2.513 1.00 50.17 299 LEU A C 1
ATOM 2335 O O . LEU A 1 305 ? -8.186 -46.682 2.012 1.00 48.25 299 LEU A O 1
ATOM 2340 N N . GLY A 1 306 ? -9.648 -46.933 3.718 1.00 42.20 300 GLY A N 1
ATOM 2341 C CA . GLY A 1 306 ? -9.164 -45.784 4.461 1.00 45.04 300 GLY A CA 1
ATOM 2342 C C . GLY A 1 306 ? -7.741 -45.899 4.953 1.00 53.94 300 GLY A C 1
ATOM 2343 O O . GLY A 1 306 ? -7.119 -44.876 5.284 1.00 47.53 300 GLY A O 1
ATOM 2344 N N . GLY A 1 307 ? -7.205 -47.113 5.017 1.00 47.56 301 GLY A N 1
ATOM 2345 C CA . GLY A 1 307 ? -5.803 -47.224 5.343 1.00 46.92 301 GLY A CA 1
ATOM 2346 C C . GLY A 1 307 ? -4.850 -47.045 4.180 1.00 44.45 301 GLY A C 1
ATOM 2347 O O . GLY A 1 307 ? -3.637 -47.119 4.376 1.00 43.05 301 GLY A O 1
ATOM 2348 N N . ARG A 1 308 ? -5.360 -46.817 2.969 1.00 44.09 302 ARG A N 1
ATOM 2349 C CA . ARG A 1 308 ? -4.535 -46.796 1.764 1.00 37.45 302 ARG A CA 1
ATOM 2350 C C . ARG A 1 308 ? -4.067 -45.370 1.501 1.00 40.28 302 ARG A C 1
ATOM 2351 O O . ARG A 1 308 ? -4.881 -44.501 1.162 1.00 33.87 302 ARG A O 1
ATOM 2359 N N . ALA A 1 309 ? -2.756 -45.138 1.605 1.00 35.21 303 ALA A N 1
ATOM 2360 C CA . ALA A 1 309 ? -2.233 -43.805 1.299 1.00 39.90 303 ALA A CA 1
ATOM 2361 C C . ALA A 1 309 ? -2.488 -43.410 -0.159 1.00 39.80 303 ALA A C 1
ATOM 2362 O O . ALA A 1 309 ? -2.752 -42.228 -0.443 1.00 33.52 303 ALA A O 1
ATOM 2364 N N . ASP A 1 310 ? -2.445 -44.379 -1.100 1.00 32.73 304 ASP A N 1
ATOM 2365 C CA . ASP A 1 310 ? -2.679 -44.036 -2.504 1.00 35.04 304 ASP A CA 1
ATOM 2366 C C . ASP A 1 310 ? -4.127 -43.628 -2.735 1.00 29.82 304 ASP A C 1
ATOM 2367 O O . ASP A 1 310 ? -4.400 -42.671 -3.475 1.00 35.40 304 ASP A O 1
ATOM 2372 N N . VAL A 1 311 ? -5.074 -44.302 -2.073 1.00 28.69 305 VAL A N 1
ATOM 2373 C CA . VAL A 1 311 ? -6.468 -43.901 -2.193 1.00 30.61 305 VAL A CA 1
ATOM 2374 C C . VAL A 1 311 ? -6.690 -42.544 -1.522 1.00 36.72 305 VAL A C 1
ATOM 2375 O O . VAL A 1 311 ? -7.365 -41.665 -2.089 1.00 33.11 305 VAL A O 1
ATOM 2379 N N . ARG A 1 312 ? -6.126 -42.334 -0.314 1.00 32.84 306 ARG A N 1
ATOM 2380 C CA . ARG A 1 312 ? -6.255 -41.015 0.334 1.00 29.60 306 ARG A CA 1
ATOM 2381 C C . ARG A 1 312 ? -5.685 -39.912 -0.556 1.00 30.86 306 ARG A C 1
ATOM 2382 O O . ARG A 1 312 ? -6.287 -38.841 -0.707 1.00 29.92 306 ARG A O 1
ATOM 2390 N N . ALA A 1 313 ? -4.505 -40.149 -1.136 1.00 31.16 307 ALA A N 1
ATOM 2391 C CA . ALA A 1 313 ? -3.907 -39.170 -2.032 1.00 33.65 307 ALA A CA 1
ATOM 2392 C C . ALA A 1 313 ? -4.821 -38.877 -3.206 1.00 33.40 307 ALA A C 1
ATOM 2393 O O . ALA A 1 313 ? -4.905 -37.731 -3.657 1.00 28.02 307 ALA A O 1
ATOM 2395 N N . TYR A 1 314 ? -5.523 -39.902 -3.712 1.00 31.89 308 TYR A N 1
ATOM 2396 C CA . TYR A 1 314 ? -6.385 -39.696 -4.871 1.00 27.95 308 TYR A CA 1
ATOM 2397 C C . TYR A 1 314 ? -7.643 -38.924 -4.488 1.00 27.88 308 TYR A C 1
ATOM 2398 O O . TYR A 1 314 ? -8.094 -38.064 -5.255 1.00 32.47 308 TYR A O 1
ATOM 2407 N N . LEU A 1 315 ? -8.212 -39.188 -3.297 1.00 28.54 309 LEU A N 1
ATOM 2408 C CA . LEU A 1 315 ? -9.415 -38.447 -2.892 1.00 30.06 309 LEU A CA 1
ATOM 2409 C C . LEU A 1 315 ? -9.088 -36.977 -2.680 1.00 31.47 309 LEU A C 1
ATOM 2410 O O . LEU A 1 315 ? -9.861 -36.094 -3.085 1.00 29.46 309 LEU A O 1
ATOM 2415 N N . ASP A 1 316 ? -7.960 -36.698 -2.019 1.00 28.36 310 ASP A N 1
ATOM 2416 C CA . ASP A 1 316 ? -7.398 -35.342 -1.982 1.00 27.88 310 ASP A CA 1
ATOM 2417 C C . ASP A 1 316 ? -7.243 -34.749 -3.393 1.00 27.90 310 ASP A C 1
ATOM 2418 O O . ASP A 1 316 ? -7.644 -33.609 -3.632 1.00 28.21 310 ASP A O 1
ATOM 2423 N N . ALA A 1 317 ? -6.657 -35.509 -4.346 1.00 28.13 311 ALA A N 1
ATOM 2424 C CA . ALA A 1 317 ? -6.510 -35.036 -5.733 1.00 30.59 311 ALA A CA 1
ATOM 2425 C C . ALA A 1 317 ? -7.861 -34.712 -6.390 1.00 25.59 311 ALA A C 1
ATOM 2426 O O . ALA A 1 317 ? -7.966 -33.751 -7.174 1.00 27.81 311 ALA A O 1
ATOM 2428 N N . LEU A 1 318 ? -8.889 -35.530 -6.138 1.00 27.75 312 LEU A N 1
ATOM 2429 C CA . LEU A 1 318 ? -10.213 -35.203 -6.689 1.00 31.74 312 LEU A CA 1
ATOM 2430 C C . LEU A 1 318 ? -10.680 -33.841 -6.201 1.00 29.00 312 LEU A C 1
ATOM 2431 O O . LEU A 1 318 ? -11.298 -33.068 -6.963 1.00 29.98 312 LEU A O 1
ATOM 2436 N N . TRP A 1 319 ? -10.471 -33.560 -4.917 1.00 25.31 313 TRP A N 1
ATOM 2437 C CA . TRP A 1 319 ? -10.816 -32.220 -4.413 1.00 26.41 313 TRP A CA 1
ATOM 2438 C C . TRP A 1 319 ? -10.086 -31.134 -5.205 1.00 26.49 313 TRP A C 1
ATOM 2439 O O . TRP A 1 319 ? -10.679 -30.124 -5.604 1.00 26.21 313 TRP A O 1
ATOM 2450 N N . HIS A 1 320 ? -8.778 -31.307 -5.419 1.00 28.78 314 HIS A N 1
ATOM 2451 C CA . HIS A 1 320 ? -8.001 -30.282 -6.117 1.00 26.53 314 HIS A CA 1
ATOM 2452 C C . HIS A 1 320 ? -8.462 -30.088 -7.551 1.00 26.77 314 HIS A C 1
ATOM 2453 O O . HIS A 1 320 ? -8.392 -28.972 -8.077 1.00 30.66 314 HIS A O 1
ATOM 2460 N N . MET A 1 321 ? -8.982 -31.141 -8.191 1.00 26.13 315 MET A N 1
ATOM 2461 C CA . MET A 1 321 ? -9.502 -30.993 -9.542 1.00 25.66 315 MET A CA 1
ATOM 2462 C C . MET A 1 321 ? -10.745 -30.097 -9.538 1.00 26.99 315 MET A C 1
ATOM 2463 O O . MET A 1 321 ? -10.887 -29.202 -10.393 1.00 29.50 315 MET A O 1
ATOM 2468 N N . MET A 1 322 ? -11.629 -30.286 -8.559 1.00 26.97 316 MET A N 1
ATOM 2469 C CA . MET A 1 322 ? -12.811 -29.426 -8.446 1.00 24.85 316 MET A CA 1
ATOM 2470 C C . MET A 1 322 ? -12.394 -27.994 -8.133 1.00 27.25 316 MET A C 1
ATOM 2471 O O . MET A 1 322 ? -12.872 -27.034 -8.765 1.00 29.52 316 MET A O 1
ATOM 2476 N N . ALA A 1 323 ? -11.488 -27.829 -7.159 1.00 26.32 317 ALA A N 1
ATOM 2477 C CA . ALA A 1 323 ? -11.102 -26.484 -6.723 1.00 26.73 317 ALA A CA 1
ATOM 2478 C C . ALA A 1 323 ? -10.295 -25.776 -7.801 1.00 28.05 317 ALA A C 1
ATOM 2479 O O . ALA A 1 323 ? -10.501 -24.587 -8.068 1.00 26.91 317 ALA A O 1
ATOM 2481 N N . GLY A 1 324 ? -9.325 -26.476 -8.384 1.00 25.92 318 GLY A N 1
ATOM 2482 C CA . GLY A 1 324 ? -8.489 -25.844 -9.381 1.00 30.76 318 GLY A CA 1
ATOM 2483 C C . GLY A 1 324 ? -9.267 -25.471 -10.610 1.00 28.35 318 GLY A C 1
ATOM 2484 O O . GLY A 1 324 ? -9.010 -24.422 -11.222 1.00 26.64 318 GLY A O 1
ATOM 2485 N N . ASN A 1 325 ? -10.262 -26.291 -10.969 1.00 28.72 319 ASN A N 1
ATOM 2486 C CA . ASN A 1 325 ? -11.086 -25.956 -12.123 1.00 29.24 319 ASN A CA 1
ATOM 2487 C C . ASN A 1 325 ? -11.849 -24.654 -11.893 1.00 23.17 319 ASN A C 1
ATOM 2488 O O . ASN A 1 325 ? -11.960 -23.828 -12.809 1.00 30.28 319 ASN A O 1
ATOM 2493 N N . LEU A 1 326 ? -12.400 -24.462 -10.680 1.00 26.56 320 LEU A N 1
ATOM 2494 C CA . LEU A 1 326 ? -13.093 -23.217 -10.354 1.00 28.20 320 LEU A CA 1
ATOM 2495 C C . LEU A 1 326 ? -12.123 -22.040 -10.374 1.00 29.38 320 LEU A C 1
ATOM 2496 O O . LEU A 1 326 ? -12.395 -20.986 -10.981 1.00 27.31 320 LEU A O 1
ATOM 2501 N N . GLN A 1 327 ? -10.973 -22.211 -9.713 1.00 24.62 321 GLN A N 1
ATOM 2502 C CA . GLN A 1 327 ? -9.981 -21.129 -9.655 1.00 25.05 321 GLN A CA 1
ATOM 2503 C C . GLN A 1 327 ? -9.592 -20.638 -11.049 1.00 31.06 321 GLN A C 1
ATOM 2504 O O . GLN A 1 327 ? -9.558 -19.427 -11.311 1.00 31.32 321 GLN A O 1
ATOM 2510 N N . TRP A 1 328 ? -9.250 -21.570 -11.946 1.00 29.55 322 TRP A N 1
ATOM 2511 C CA . TRP A 1 328 ? -8.823 -21.214 -13.300 1.00 27.64 322 TRP A CA 1
ATOM 2512 C C . TRP A 1 328 ? -9.936 -20.528 -14.090 1.00 30.87 322 TRP A C 1
ATOM 2513 O O . TRP A 1 328 ? -9.652 -19.695 -14.961 1.00 31.85 322 TRP A O 1
ATOM 2524 N N . SER A 1 329 ? -11.210 -20.851 -13.797 1.00 27.45 323 SER A N 1
ATOM 2525 C CA . SER A 1 329 ? -12.316 -20.245 -14.530 1.00 25.35 323 SER A CA 1
ATOM 2526 C C . SER A 1 329 ? -12.361 -18.726 -14.356 1.00 27.78 323 SER A C 1
ATOM 2527 O O . SER A 1 329 ? -12.863 -18.027 -15.243 1.00 28.86 323 SER A O 1
ATOM 2530 N N . TYR A 1 330 ? -11.906 -18.216 -13.205 1.00 28.54 324 TYR A N 1
ATOM 2531 C CA . TYR A 1 330 ? -11.777 -16.773 -13.019 1.00 27.94 324 TYR A CA 1
ATOM 2532 C C . TYR A 1 330 ? -10.603 -16.199 -13.797 1.00 26.89 324 TYR A C 1
ATOM 2533 O O . TYR A 1 330 ? -10.621 -15.022 -14.146 1.00 30.94 324 TYR A O 1
ATOM 2542 N N . LEU A 1 331 ? -9.549 -16.980 -14.012 1.00 30.70 325 LEU A N 1
ATOM 2543 C CA . LEU A 1 331 ? -8.288 -16.426 -14.532 1.00 35.16 325 LEU A CA 1
ATOM 2544 C C . LEU A 1 331 ? -8.233 -16.323 -16.061 1.00 33.63 325 LEU A C 1
ATOM 2545 O O . LEU A 1 331 ? -7.536 -15.449 -16.606 1.00 31.85 325 LEU A O 1
ATOM 2550 N N . THR A 1 332 ? -8.938 -17.182 -16.781 1.00 27.21 326 THR A N 1
ATOM 2551 C CA . THR A 1 332 ? -8.625 -17.398 -18.187 1.00 32.61 326 THR A CA 1
ATOM 2552 C C . THR A 1 332 ? -9.334 -16.408 -19.112 1.00 36.44 326 THR A C 1
ATOM 2553 O O . THR A 1 332 ? -10.554 -16.184 -19.020 1.00 33.46 326 THR A O 1
ATOM 2557 N N . SER A 1 333 ? -8.554 -15.835 -20.025 1.00 33.44 327 SER A N 1
ATOM 2558 C CA . SER A 1 333 ? -9.111 -15.044 -21.107 1.00 32.25 327 SER A CA 1
ATOM 2559 C C . SER A 1 333 ? -10.015 -15.862 -22.002 1.00 35.48 327 SER A C 1
ATOM 2560 O O . SER A 1 333 ? -10.803 -15.275 -22.750 1.00 34.89 327 SER A O 1
ATOM 2563 N N . ARG A 1 334 ? -9.891 -17.195 -21.990 1.00 33.42 328 ARG A N 1
ATOM 2564 C CA . ARG A 1 334 ? -10.747 -17.986 -22.869 1.00 30.59 328 ARG A CA 1
ATOM 2565 C C . ARG A 1 334 ? -12.214 -17.714 -22.551 1.00 37.17 328 ARG A C 1
ATOM 2566 O O . ARG A 1 334 ? -13.044 -17.602 -23.458 1.00 35.83 328 ARG A O 1
ATOM 2574 N N . TYR A 1 335 ? -12.540 -17.566 -21.267 1.00 34.59 329 TYR A N 1
ATOM 2575 C CA . TYR A 1 335 ? -13.910 -17.289 -20.833 1.00 35.89 329 TYR A CA 1
ATOM 2576 C C . TYR A 1 335 ? -14.195 -15.826 -20.582 1.00 35.95 329 TYR A C 1
ATOM 2577 O O . TYR A 1 335 ? -15.338 -15.406 -20.776 1.00 33.66 329 TYR A O 1
ATOM 2586 N N . ASN A 1 336 ? -13.206 -15.040 -20.163 1.00 29.49 330 ASN A N 1
ATOM 2587 C CA . ASN A 1 336 ? -13.502 -13.714 -19.626 1.00 30.09 330 ASN A CA 1
ATOM 2588 C C . ASN A 1 336 ? -13.154 -12.564 -20.559 1.00 35.45 330 ASN A C 1
ATOM 2589 O O . ASN A 1 336 ? -13.449 -11.402 -20.221 1.00 35.32 330 ASN A O 1
ATOM 2594 N N . GLY A 1 337 ? -12.581 -12.861 -21.724 1.00 35.30 331 GLY A N 1
ATOM 2595 C CA . GLY A 1 337 ? -12.349 -11.873 -22.760 1.00 36.60 331 GLY A CA 1
ATOM 2596 C C . GLY A 1 337 ? -10.888 -11.701 -23.129 1.00 37.57 331 GLY A C 1
ATOM 2597 O O . GLY A 1 337 ? -9.997 -11.891 -22.293 1.00 35.27 331 GLY A O 1
ATOM 2598 N N . ILE A 1 338 ? -10.624 -11.371 -24.397 1.00 39.93 332 ILE A N 1
ATOM 2599 C CA . ILE A 1 338 ? -9.264 -11.049 -24.826 1.00 35.18 332 ILE A CA 1
ATOM 2600 C C . ILE A 1 338 ? -8.659 -9.997 -23.930 1.00 34.94 332 ILE A C 1
ATOM 2601 O O . ILE A 1 338 ? -9.284 -8.970 -23.646 1.00 46.04 332 ILE A O 1
ATOM 2606 N N . GLY A 1 339 ? -7.427 -10.241 -23.487 1.00 37.64 333 GLY A N 1
ATOM 2607 C CA . GLY A 1 339 ? -6.738 -9.316 -22.617 1.00 42.07 333 GLY A CA 1
ATOM 2608 C C . GLY A 1 339 ? -7.141 -9.368 -21.163 1.00 46.09 333 GLY A C 1
ATOM 2609 O O . GLY A 1 339 ? -6.600 -8.589 -20.367 1.00 40.66 333 GLY A O 1
ATOM 2610 N N . HIS A 1 340 ? -8.065 -10.264 -20.784 1.00 44.83 334 HIS A N 1
ATOM 2611 C CA . HIS A 1 340 ? -8.523 -10.357 -19.399 1.00 40.32 334 HIS A CA 1
ATOM 2612 C C . HIS A 1 340 ? -7.345 -10.569 -18.448 1.00 37.88 334 HIS A C 1
ATOM 2613 O O . HIS A 1 340 ? -6.504 -11.449 -18.651 1.00 40.95 334 HIS A O 1
ATOM 2620 N N . VAL A 1 341 ? -7.275 -9.746 -17.414 1.00 34.79 335 VAL A N 1
ATOM 2621 C CA . VAL A 1 341 ? -6.403 -9.987 -16.265 1.00 39.72 335 VAL A CA 1
ATOM 2622 C C . VAL A 1 341 ? -7.274 -9.938 -15.005 1.00 38.92 335 VAL A C 1
ATOM 2623 O O . VAL A 1 341 ? -7.879 -8.902 -14.701 1.00 37.18 335 VAL A O 1
ATOM 2627 N N . TRP A 1 342 ? -7.365 -11.058 -14.297 1.00 36.02 336 TRP A N 1
ATOM 2628 C CA . TRP A 1 342 ? -8.296 -11.152 -13.174 1.00 36.00 336 TRP A CA 1
ATOM 2629 C C . TRP A 1 342 ? -7.912 -10.177 -12.076 1.00 34.01 336 TRP A C 1
ATOM 2630 O O . TRP A 1 342 ? -6.750 -10.128 -11.657 1.00 35.24 336 TRP A O 1
ATOM 2641 N N . ASN A 1 343 ? -8.908 -9.438 -11.575 1.00 33.53 337 ASN A N 1
ATOM 2642 C CA . ASN A 1 343 ? -8.740 -8.475 -10.497 1.00 33.49 337 ASN A CA 1
ATOM 2643 C C . ASN A 1 343 ? -8.923 -9.104 -9.106 1.00 36.80 337 ASN A C 1
ATOM 2644 O O . ASN A 1 343 ? -9.039 -8.367 -8.119 1.00 34.06 337 ASN A O 1
ATOM 2649 N N . ASN A 1 344 ? -8.936 -10.440 -9.007 1.00 30.91 338 ASN A N 1
ATOM 2650 C CA . ASN A 1 344 ? -9.012 -11.203 -7.747 1.00 29.53 338 ASN A CA 1
ATOM 2651 C C . ASN A 1 344 ? -10.368 -11.093 -7.052 1.00 34.65 338 ASN A C 1
ATOM 2652 O O . ASN A 1 344 ? -10.492 -11.462 -5.891 1.00 33.65 338 ASN A O 1
ATOM 2657 N N . VAL A 1 345 ? -11.394 -10.621 -7.742 1.00 33.08 339 VAL A N 1
ATOM 2658 C CA . VAL A 1 345 ? -12.736 -10.537 -7.170 1.00 30.70 339 VAL A CA 1
ATOM 2659 C C . VAL A 1 345 ? -13.431 -11.869 -7.433 1.00 31.72 339 VAL A C 1
ATOM 2660 O O . VAL A 1 345 ? -13.644 -12.235 -8.590 1.00 29.89 339 VAL A O 1
ATOM 2664 N N . ARG A 1 346 ? -13.813 -12.561 -6.362 1.00 30.35 340 ARG A N 1
ATOM 2665 C CA . ARG A 1 346 ? -14.442 -13.887 -6.403 1.00 31.51 340 ARG A CA 1
ATOM 2666 C C . ARG A 1 346 ? -15.957 -13.833 -6.298 1.00 33.47 340 ARG A C 1
ATOM 2667 O O . ARG A 1 346 ? -16.636 -14.816 -6.624 1.00 30.31 340 ARG A O 1
ATOM 2675 N N . SER A 1 347 ? -16.511 -12.708 -5.868 1.00 32.17 341 SER A N 1
ATOM 2676 C CA . SER A 1 347 ? -17.956 -12.610 -5.820 1.00 29.39 341 SER A CA 1
ATOM 2677 C C . SER A 1 347 ? -18.340 -11.149 -5.953 1.00 31.21 341 SER A C 1
ATOM 2678 O O . SER A 1 347 ? -17.547 -10.262 -5.643 1.00 30.92 341 SER A O 1
ATOM 2681 N N . GLY A 1 348 ? -19.579 -10.935 -6.379 1.00 28.79 342 GLY A N 1
ATOM 2682 C CA . GLY A 1 348 ? -20.151 -9.616 -6.629 1.00 30.37 342 GLY A CA 1
ATOM 2683 C C . GLY A 1 348 ? -20.895 -9.584 -7.950 1.00 29.72 342 GLY A C 1
ATOM 2684 O O . GLY A 1 348 ? -20.959 -10.590 -8.666 1.00 30.02 342 GLY A O 1
ATOM 2685 N N . ILE A 1 349 ? -21.457 -8.429 -8.311 1.00 29.69 343 ILE A N 1
ATOM 2686 C CA . ILE A 1 349 ? -22.220 -8.329 -9.539 1.00 29.99 343 ILE A CA 1
ATOM 2687 C C . ILE A 1 349 ? -21.299 -8.452 -10.742 1.00 29.09 343 ILE A C 1
ATOM 2688 O O . ILE A 1 349 ? -20.321 -7.704 -10.885 1.00 30.25 343 ILE A O 1
ATOM 2693 N N . VAL A 1 350 ? -21.629 -9.358 -11.625 1.00 29.20 344 VAL A N 1
ATOM 2694 C CA . VAL A 1 350 ? -20.915 -9.569 -12.879 1.00 31.29 344 VAL A CA 1
ATOM 2695 C C . VAL A 1 3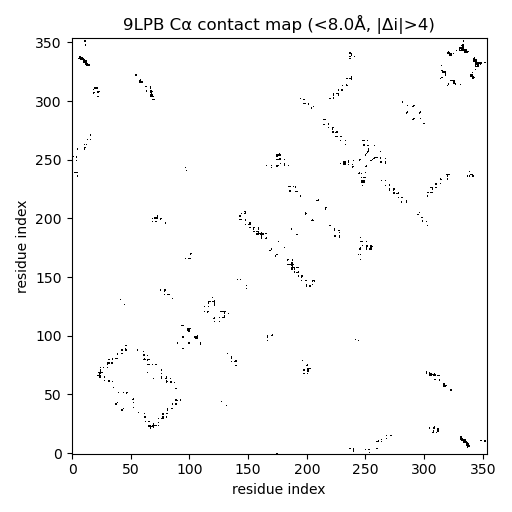50 ? -21.681 -8.860 -13.990 1.00 35.61 344 VAL A C 1
ATOM 2696 O O . VAL A 1 350 ? -22.916 -8.897 -14.016 1.00 35.51 344 VAL A O 1
ATOM 2700 N N . THR A 1 351 ? -20.968 -8.234 -14.924 1.00 35.74 345 THR A N 1
ATOM 2701 C CA . THR A 1 351 ? -21.595 -7.671 -16.122 1.00 32.74 345 THR A CA 1
ATOM 2702 C C . THR A 1 351 ? -21.168 -8.504 -17.327 1.00 33.42 345 THR A C 1
ATOM 2703 O O . THR A 1 351 ? -19.971 -8.696 -17.545 1.00 30.17 345 THR A O 1
ATOM 2707 N N . LEU A 1 352 ? -22.145 -9.046 -18.084 1.00 31.47 346 LEU A N 1
ATOM 2708 C CA . LEU A 1 352 ? -21.857 -9.857 -19.265 1.00 32.53 346 LEU A CA 1
ATOM 2709 C C . LEU A 1 352 ? -21.824 -8.978 -20.526 1.00 33.86 346 LEU A C 1
ATOM 2710 O O . LEU A 1 352 ? -22.850 -8.716 -21.154 1.00 44.68 346 LEU A O 1
ATOM 2715 N N . HIS A 1 353 ? -20.632 -8.537 -20.923 1.00 35.35 347 HIS A N 1
ATOM 2716 C CA . HIS A 1 353 ? -20.514 -7.760 -22.160 1.00 35.37 347 HIS A CA 1
ATOM 2717 C C . HIS A 1 353 ? -20.353 -8.690 -23.351 1.00 41.00 347 HIS A C 1
ATOM 2718 O O . HIS A 1 353 ? -20.072 -9.880 -23.199 1.00 40.11 347 HIS A O 1
ATOM 2725 N N . ALA A 1 354 ? -20.502 -8.140 -24.564 1.00 39.21 348 ALA A N 1
ATOM 2726 C CA . ALA A 1 354 ? -20.367 -9.007 -25.735 1.00 45.70 348 ALA A CA 1
ATOM 2727 C C . ALA A 1 354 ? -18.963 -9.600 -25.829 1.00 35.74 348 ALA A C 1
ATOM 2728 O O . ALA A 1 354 ? -18.797 -10.751 -26.260 1.00 42.81 348 ALA A O 1
ATOM 2730 N N . ASP A 1 355 ? -17.966 -8.841 -25.394 1.00 39.98 349 ASP A N 1
ATOM 2731 C CA . ASP A 1 355 ? -16.560 -9.270 -25.590 1.00 45.89 349 ASP A CA 1
ATOM 2732 C C . ASP A 1 355 ? -15.852 -9.622 -24.282 1.00 45.52 349 ASP A C 1
ATOM 2733 O O . ASP A 1 355 ? -14.678 -9.990 -24.353 1.00 43.55 349 ASP A O 1
ATOM 2738 N N . ARG A 1 356 ? -16.516 -9.479 -23.142 1.00 39.70 350 ARG A N 1
ATOM 2739 C CA . ARG A 1 356 ? -15.771 -9.729 -21.889 1.00 35.79 350 ARG A CA 1
ATOM 2740 C C . ARG A 1 356 ? -16.666 -9.931 -20.677 1.00 37.31 350 ARG A C 1
ATOM 2741 O O . ARG A 1 356 ? -17.820 -9.500 -20.701 1.00 36.58 350 ARG A O 1
ATOM 2749 N N . THR A 1 357 ? -16.122 -10.610 -19.680 1.00 36.41 351 THR A N 1
ATOM 2750 C CA . THR A 1 357 ? -16.812 -10.732 -18.403 1.00 33.88 351 THR A CA 1
ATOM 2751 C C . THR A 1 357 ? -16.193 -9.739 -17.439 1.00 37.17 351 THR A C 1
ATOM 2752 O O . THR A 1 357 ? -14.980 -9.763 -17.227 1.00 36.90 351 THR A O 1
ATOM 2756 N N . GLU A 1 358 ? -17.022 -8.873 -16.853 1.00 32.74 352 GLU A N 1
ATOM 2757 C CA . GLU A 1 358 ? -16.567 -7.924 -15.851 1.00 31.86 352 GLU A CA 1
ATOM 2758 C C . GLU A 1 358 ? -16.972 -8.399 -14.456 1.00 35.45 352 GLU A C 1
ATOM 2759 O O . GLU A 1 358 ? -18.168 -8.569 -14.178 1.00 34.01 352 GLU A O 1
ATOM 2765 N N . PHE A 1 359 ? -15.977 -8.617 -13.594 1.00 33.31 353 PHE A N 1
ATOM 2766 C CA . PHE A 1 359 ? -16.189 -8.987 -12.194 1.00 36.22 353 PHE A CA 1
ATOM 2767 C C . PHE A 1 359 ? -16.100 -7.713 -11.374 1.00 38.49 353 PHE A C 1
ATOM 2768 O O . PHE A 1 359 ? -15.024 -7.132 -11.273 1.00 34.79 353 PHE A O 1
ATOM 2776 N N . SER A 1 360 ? -17.218 -7.262 -10.799 1.00 36.87 354 SER A N 1
ATOM 2777 C CA . SER A 1 360 ? -17.165 -6.197 -9.797 1.00 32.91 354 SER A CA 1
ATOM 2778 C C . SER A 1 360 ? -17.394 -6.789 -8.413 1.00 39.55 354 SER A C 1
ATOM 2779 O O . SER A 1 360 ? -17.961 -7.875 -8.274 1.00 32.80 354 SER A O 1
ATOM 2782 N N . ASP A 1 361 ? -16.943 -6.082 -7.371 1.00 33.05 355 ASP A N 1
ATOM 2783 C CA . ASP A 1 361 ? -17.205 -6.552 -6.012 1.00 36.60 355 ASP A CA 1
ATOM 2784 C C . ASP A 1 361 ? -18.482 -5.973 -5.413 1.00 37.01 355 ASP A C 1
ATOM 2785 O O . ASP A 1 361 ? -18.639 -5.986 -4.181 1.00 35.26 355 ASP A O 1
ATOM 2790 N N . ARG A 1 362 ? -19.362 -5.449 -6.238 1.00 30.78 356 ARG A N 1
ATOM 2791 C CA . ARG A 1 362 ? -20.605 -4.884 -5.740 1.00 30.92 356 ARG A CA 1
ATOM 2792 C C . ARG A 1 362 ? -21.458 -5.976 -5.107 1.00 33.27 356 ARG A C 1
ATOM 2793 O O . ARG A 1 362 ? -21.648 -7.040 -5.720 1.00 32.49 356 ARG A O 1
ATOM 2801 N N . PRO A 1 363 ? -22.014 -5.750 -3.918 1.00 29.00 357 PRO A N 1
ATOM 2802 C CA . PRO A 1 363 ? -22.600 -6.859 -3.154 1.00 28.96 357 PRO A CA 1
ATOM 2803 C C . PRO A 1 363 ? -24.007 -7.213 -3.618 1.00 31.18 357 PRO A C 1
ATOM 2804 O O . PRO A 1 363 ? -24.687 -6.451 -4.319 1.00 30.22 357 PRO A O 1
ATOM 2808 N N . TYR A 1 364 ? -24.433 -8.423 -3.202 1.00 26.96 358 TYR A N 1
ATOM 2809 C CA . TYR A 1 364 ? -25.736 -8.958 -3.584 1.00 28.24 358 TYR A CA 1
ATOM 2810 C C . TYR A 1 364 ? -26.869 -8.019 -3.179 1.00 31.85 358 TYR A C 1
ATOM 2811 O O . TYR A 1 364 ? -27.811 -7.798 -3.955 1.00 33.33 358 TYR A O 1
ATOM 2820 N N . TRP A 1 365 ? -26.782 -7.418 -1.991 1.00 28.80 359 TRP A N 1
ATOM 2821 C CA . TRP A 1 365 ? -27.867 -6.526 -1.562 1.00 28.14 359 TRP A CA 1
ATOM 2822 C C . TRP A 1 365 ? -28.065 -5.346 -2.518 1.00 35.36 359 TRP A C 1
ATOM 2823 O O . TRP A 1 365 ? -29.146 -4.759 -2.528 1.00 30.47 359 TRP A O 1
ATOM 2834 N N . SER A 1 366 ? -27.071 -5.012 -3.346 1.00 27.72 360 SER A N 1
ATOM 2835 C CA . SER A 1 366 ? -27.152 -3.830 -4.200 1.00 32.70 360 SER A CA 1
ATOM 2836 C C . SER A 1 366 ? -27.679 -4.141 -5.608 1.00 36.67 360 SER A C 1
ATOM 2837 O O . SER A 1 366 ? -27.664 -3.259 -6.467 1.00 35.33 360 SER A O 1
ATOM 2840 N N . LEU A 1 367 ? -28.148 -5.368 -5.858 1.00 32.91 361 LEU A N 1
ATOM 2841 C CA . LEU A 1 367 ? -28.647 -5.731 -7.188 1.00 40.61 361 LEU A CA 1
ATOM 2842 C C . LEU A 1 367 ? -29.724 -4.759 -7.651 1.00 40.98 361 LEU A C 1
ATOM 2843 O O . LEU A 1 367 ? -29.778 -4.396 -8.829 1.00 39.70 361 LEU A O 1
ATOM 2848 N N . ALA A 1 368 ? -30.599 -4.344 -6.729 1.00 39.45 362 ALA A N 1
ATOM 2849 C CA . ALA A 1 368 ? -31.653 -3.347 -6.966 1.00 40.06 362 ALA A CA 1
ATOM 2850 C C . ALA A 1 368 ? -32.719 -3.860 -7.939 1.00 43.15 362 ALA A C 1
ATOM 2851 O O . ALA A 1 368 ? -33.208 -3.111 -8.786 1.00 44.54 362 ALA A O 1
ATOM 2853 N N . ARG A 1 369 ? -33.064 -5.139 -7.797 1.00 40.78 363 ARG A N 1
ATOM 2854 C CA . ARG A 1 369 ? -34.104 -5.757 -8.654 1.00 51.29 363 ARG A CA 1
ATOM 2855 C C . ARG A 1 369 ? -34.850 -6.811 -7.827 1.00 58.28 363 ARG A C 1
ATOM 2856 O O . ARG A 1 369 ? -34.263 -7.279 -6.842 1.00 55.61 363 ARG A O 1
#

Nearest PDB structures (foldseek):
  8itq-assembly1_A  TM=1.003E+00  e=3.168E-50  Amycolatopsis arida
  7zrn-assembly1_B  TM=8.827E-01  e=4.342E-13  Sorangium cellulosum
  7zrn-assembly1_A  TM=8.784E-01  e=1.360E-12  Sorangium cellulosum
  8b4l-assembly1_E  TM=8.573E-01  e=1.178E-09  Streptomyces clavuligerus
  5dz2-assembly2_B  TM=8.463E-01  e=2.178E-09  Streptomyces coelicolor A3(2)

InterPro domains:
  IPR008949 Isoprenoid synthase domain superfamily [G3DSA:1.10.600.10] (17-349)
  IPR008949 Isoprenoid synthase domain superfamily [SSF48576] (19-336)
  IPR034686 Terpene cyclase-like 2 [PTHR35201] (30-340)
  IPR034686 Terpene cyclase-like 2 [SFLDG01020] (18-333)

B-factor: mean 42.46, std 16.27, range [22.67, 131.93]

Sequ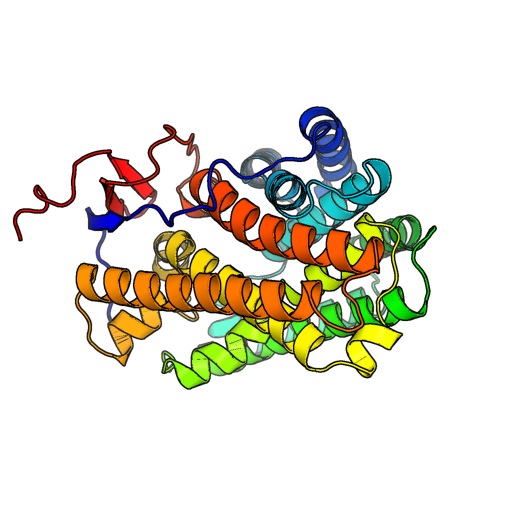ence (354 aa):
IPAAYTPGSTFYLPEFPYLLPARRHPASDRIRRSCETWVRANMRFAMADQAEMDALIEEGAALWTCYVLPTADEDRLLNLCRYTEYLSVFDNAMVDRTKIGKDPDAAKELFHRVVNILADRAVGPDFEWGRVLGELWRDMRVGFPEPVWDRFMAEVRRFLSGCVAEITSRSDGMVFDYDTYLKVRRDSVGMGMYFVLGEYGLGIDLTEDLTRHGELREIVDIALEHIMLTNDLFSFRAECAMDDYVNALAVLRLSEGLELQDAVDRLFTVIEGRRTDFMAARRRLESGELGGRADVRAYLDALWHMMAGNLQWSYLTSRYNGIGHVWNNVRSGIVTLHADRTEFSDRPYWSLAR

Radius of gyration: 20.02 Å; Cα contacts (8 Å, |Δi|>4): 487; chains: 1; bounding box: 47×50×53 Å

Organism: NCBI:txid587909